Protein AF-A0A9W8WSF5-F1 (afdb_monomer_lite)

Sequence (319 aa):
MRVKQFNPLIYYPNPFEDWVMQTFDELADKGPFGEGRVKLGFAFDLFFLPPEMIKSLFAQVKNKGVKTITCHGSVSLGNIVKSLHDLGLLDESIIISHGGVIRSADAELIKTAGAHLSSTPSSELQMAMGRPYCFDASFIDGGATGDAIGLQDNASLGVDCHTITGGSILTEARIALQNARHIFNEYYMKQGRVPRTVPENLSVEAAFNLATIKGAEAANMSNEVGLASIILHSTPADIDTVIVDGIIRKEGGKLLPVSVDGAARQVTGETILDWTTVARKVVSSRANMQEEIDKIEFVEASNALHKLFYVDESRIVDV

Radius of gyration: 21.93 Å; chains: 1; bounding box: 52×47×63 Å

InterPro domains:
  IPR032466 Metal-dependent hydrolase [SSF51556] (17-226)
  IPR051607 Metallo-dependent Hydrolases [PTHR11271] (79-226)

Foldseek 3Di:
DAFPDVVVTDHDPDNDDPVPVVVVVVVLVPDDPPVNPDDDAAEDAVLVDDLVVVVVSLVSCVVSVHQAYEYEDALQSPQVLVSCVVSVNQALNYEYEAGQDDFPVSLVSNVVRNAAYAHALQCCVPVVSFQGLQFFLLCPCVGPVSGHGHNNLRYAYDNPDPVRGDPWLVVRLVSNLVNSVVSNQVVQVVVVDGDPDDDPCSDSVSSLQRSFLSVCSSSVRNVPGGDDDDDDPDDLQNPAWDADPNRTQHHRSAGDKDADDPVVCVVLVDRIDGPVSVVVVVVVVVVVVVVVVVVDPVVVVVVVVCVVSVGPCVPDDDD

Organism: NCBI:txid749621

Secondary structure (DSSP, 8-state):
--EEEETTEEE-SSSS-HHHHHHHHHHHHH--BGGGTB---EE---TTS-HHHHHHHHHHHHHTT---EEEEE-GGG--HHHHHHHHT--STTEEEEE-SS--HHHHHHHHHHT-EEEE-HHHHHHTT--S-TT-GGGGTT-GGGTS----GGGEEE----TTTS-S-HHHHHHHHHHHHHHHHHHHHHTTT---SS--GGGSHHHHHHHTTHHHHHHTT-TTTS-------S--GGG---EEETTEEEEETTEEPPEEPPHHHHHHH--SEE-HHHHHHHHHHHHHHHHHHHTT--HHHHHHHHHHHTT--GGG----

pLDDT: mean 90.17, std 8.47, range [53.84, 98.5]

Structure (mmCIF, N/CA/C/O backbone):
data_AF-A0A9W8WSF5-F1
#
_entry.id   AF-A0A9W8WSF5-F1
#
loop_
_atom_site.group_PDB
_atom_site.id
_atom_site.type_symbol
_atom_site.label_atom_id
_atom_site.label_alt_id
_atom_site.label_comp_id
_atom_site.label_asym_id
_atom_site.label_entity_id
_atom_site.label_seq_id
_atom_site.pdbx_PDB_ins_code
_atom_site.Cartn_x
_atom_site.Cartn_y
_atom_site.Cartn_z
_atom_site.occupancy
_atom_site.B_iso_or_equiv
_atom_site.auth_seq_id
_atom_site.auth_comp_id
_atom_site.auth_asym_id
_atom_site.auth_atom_id
_atom_site.pdbx_PDB_model_num
ATOM 1 N N . MET A 1 1 ? 8.346 -9.351 20.793 1.00 67.25 1 MET A N 1
ATOM 2 C CA . MET A 1 1 ? 7.793 -10.320 21.772 1.00 67.25 1 MET A CA 1
ATOM 3 C C . MET A 1 1 ? 7.631 -9.645 23.122 1.00 67.25 1 MET A C 1
ATOM 5 O O . MET A 1 1 ? 8.481 -8.837 23.480 1.00 67.25 1 MET A O 1
ATOM 9 N N . ARG A 1 2 ? 6.588 -9.985 23.887 1.00 79.88 2 ARG A N 1
ATOM 10 C CA . ARG A 1 2 ? 6.436 -9.485 25.259 1.00 79.88 2 ARG A CA 1
ATOM 11 C C . ARG A 1 2 ? 7.478 -10.135 26.167 1.00 79.88 2 ARG A C 1
ATOM 13 O O . ARG A 1 2 ? 7.488 -11.354 26.349 1.00 79.88 2 ARG A O 1
ATOM 20 N N . VAL A 1 3 ? 8.373 -9.317 26.710 1.00 71.81 3 VAL A N 1
ATOM 21 C CA . VAL A 1 3 ? 9.406 -9.762 27.649 1.00 71.81 3 VAL A CA 1
ATOM 22 C C . VAL A 1 3 ? 8.771 -9.912 29.028 1.00 71.81 3 VAL A C 1
ATOM 24 O O . VAL A 1 3 ? 8.193 -8.967 29.557 1.00 71.81 3 VAL A O 1
ATOM 27 N N . LYS A 1 4 ? 8.866 -11.110 29.607 1.00 78.94 4 LYS A N 1
ATOM 28 C CA . LYS A 1 4 ? 8.422 -11.398 30.977 1.00 78.94 4 LYS A CA 1
ATOM 29 C C . LYS A 1 4 ? 9.518 -11.089 31.991 1.00 78.94 4 LYS A C 1
ATOM 31 O O . LYS A 1 4 ? 9.237 -10.606 33.081 1.00 78.94 4 LYS A O 1
ATOM 36 N N . GLN A 1 5 ? 10.762 -11.389 31.634 1.00 72.50 5 GLN A N 1
ATOM 37 C CA . GLN A 1 5 ? 11.928 -11.210 32.491 1.00 72.50 5 GLN A CA 1
ATOM 38 C C . GLN A 1 5 ? 13.160 -10.996 31.613 1.00 72.50 5 GLN A C 1
ATOM 40 O O . GLN A 1 5 ? 13.278 -11.642 30.579 1.00 72.50 5 GLN A O 1
ATOM 45 N N . PHE A 1 6 ? 14.065 -10.097 32.006 1.00 62.50 6 PHE A N 1
ATOM 46 C CA . PHE A 1 6 ? 15.288 -9.807 31.242 1.00 62.50 6 PHE A CA 1
ATOM 47 C C . PHE A 1 6 ? 16.492 -10.666 31.657 1.00 62.50 6 PHE A C 1
ATOM 49 O O . PHE A 1 6 ? 17.395 -10.867 30.851 1.00 62.50 6 PHE A O 1
ATOM 56 N N . ASN A 1 7 ? 16.519 -11.190 32.890 1.00 63.53 7 ASN A N 1
ATOM 57 C CA . ASN A 1 7 ? 17.607 -12.044 33.373 1.00 63.53 7 ASN A CA 1
ATOM 58 C C . ASN A 1 7 ? 17.101 -13.180 34.299 1.00 63.53 7 ASN A C 1
ATOM 60 O O . ASN A 1 7 ? 16.728 -12.888 35.440 1.00 63.53 7 ASN A O 1
ATOM 64 N N . PRO A 1 8 ? 17.072 -14.450 33.840 1.00 78.44 8 PRO A N 1
ATOM 65 C CA . PRO A 1 8 ? 17.290 -14.851 32.448 1.00 78.44 8 PRO A CA 1
ATOM 66 C C . PRO A 1 8 ? 16.228 -14.233 31.526 1.00 78.44 8 PRO A C 1
ATOM 68 O O . PRO A 1 8 ? 15.141 -13.871 31.980 1.00 78.44 8 PRO A O 1
ATOM 71 N N . LEU A 1 9 ? 16.550 -14.083 30.240 1.00 64.94 9 LEU A N 1
ATOM 72 C CA . LEU A 1 9 ? 15.608 -13.556 29.255 1.00 64.94 9 LEU A CA 1
ATOM 73 C C . LEU A 1 9 ? 14.485 -14.578 29.023 1.00 64.94 9 LEU A C 1
ATOM 75 O O . LEU A 1 9 ? 14.717 -15.642 28.451 1.00 64.94 9 LEU A O 1
ATOM 79 N N . ILE A 1 10 ? 13.276 -14.265 29.489 1.00 80.00 10 ILE A N 1
ATOM 80 C CA . ILE A 1 10 ? 12.075 -15.099 29.366 1.00 80.00 10 ILE A CA 1
ATOM 81 C C . ILE A 1 10 ? 10.997 -14.282 28.658 1.00 80.00 10 ILE A C 1
ATOM 83 O O . ILE A 1 10 ? 10.715 -13.143 29.037 1.00 80.00 10 ILE A O 1
ATOM 87 N N . TYR A 1 11 ? 10.351 -14.887 27.667 1.00 78.19 11 TYR A N 1
ATOM 88 C CA . TYR A 1 11 ? 9.220 -14.302 26.953 1.00 78.19 11 TYR A CA 1
ATOM 89 C C . TYR A 1 11 ? 7.895 -14.865 27.464 1.00 78.19 11 TYR A C 1
ATOM 91 O O . TYR A 1 11 ? 7.830 -15.991 27.965 1.00 78.19 11 TYR A O 1
ATOM 99 N N . TYR A 1 12 ? 6.826 -14.085 27.331 1.00 81.56 12 TYR A N 1
ATOM 100 C CA . TYR A 1 12 ? 5.483 -14.640 27.455 1.00 81.56 12 TYR A CA 1
ATOM 101 C C . TYR A 1 12 ? 5.221 -15.635 26.309 1.00 81.56 12 TYR A C 1
ATOM 103 O O . TYR A 1 12 ? 5.665 -15.382 25.188 1.00 81.56 12 TYR A O 1
ATOM 111 N N . PRO A 1 13 ? 4.493 -16.746 26.555 1.00 80.81 13 PRO A N 1
ATOM 112 C CA . PRO A 1 13 ? 4.109 -17.679 25.494 1.00 80.81 13 PRO A CA 1
ATOM 113 C C . PRO A 1 13 ? 3.266 -17.020 24.395 1.00 80.81 13 PRO A C 1
ATOM 115 O O . PRO A 1 13 ? 3.453 -17.315 23.220 1.00 80.81 13 PRO A O 1
ATOM 118 N N . ASN A 1 14 ? 2.362 -16.112 24.782 1.00 82.94 14 ASN A N 1
ATOM 119 C CA . ASN A 1 14 ? 1.629 -15.259 23.854 1.00 82.94 14 ASN A CA 1
ATOM 120 C C . ASN A 1 14 ? 2.494 -14.024 23.529 1.00 82.94 14 ASN A C 1
ATOM 122 O O . ASN A 1 14 ? 2.808 -13.250 24.442 1.00 82.94 14 ASN A O 1
ATOM 126 N N . PRO A 1 15 ? 2.904 -13.812 22.263 1.00 82.38 15 PRO A N 1
ATOM 127 C CA . PRO A 1 15 ? 3.664 -12.625 21.886 1.00 82.38 15 PRO A CA 1
ATOM 128 C C . PRO A 1 15 ? 2.819 -11.347 21.953 1.00 82.38 15 PRO A C 1
ATOM 130 O O . PRO A 1 15 ? 3.399 -10.260 21.959 1.00 82.38 15 PRO A O 1
ATOM 133 N N . PHE A 1 16 ? 1.493 -11.481 22.035 1.00 85.25 16 PHE A N 1
ATOM 134 C CA . PHE A 1 16 ? 0.523 -10.408 22.203 1.00 85.25 16 PHE A CA 1
ATOM 135 C C . PHE A 1 16 ? -0.018 -10.364 23.635 1.00 85.25 16 PHE A C 1
ATOM 137 O O . PHE A 1 16 ? 0.179 -11.278 24.440 1.00 85.25 16 PHE A O 1
ATOM 144 N N . GLU A 1 17 ? -0.677 -9.264 23.984 1.00 86.75 17 GLU A N 1
ATOM 145 C CA . GLU A 1 17 ? -1.584 -9.269 25.130 1.00 86.75 17 GLU A CA 1
ATOM 146 C C . GLU A 1 17 ? -2.831 -10.092 24.783 1.00 86.75 17 GLU A C 1
ATOM 148 O O . GLU A 1 17 ? -3.275 -10.083 23.634 1.00 86.75 17 GLU A O 1
ATOM 153 N N . ASP A 1 18 ? -3.418 -10.783 25.763 1.00 82.56 18 ASP A N 1
ATOM 154 C CA . ASP A 1 18 ? -4.570 -11.670 25.522 1.00 82.56 18 ASP A CA 1
ATOM 155 C C . ASP A 1 18 ? -5.772 -10.908 24.941 1.00 82.56 18 ASP A C 1
ATOM 157 O O . ASP A 1 18 ? -6.504 -11.426 24.095 1.00 82.56 18 ASP A O 1
ATOM 161 N N . TRP A 1 19 ? -5.917 -9.632 25.313 1.00 90.31 19 TRP A N 1
ATOM 162 C CA . TRP A 1 19 ? -6.977 -8.772 24.802 1.00 90.31 19 TRP A CA 1
ATOM 163 C C . TRP A 1 19 ? -6.839 -8.456 23.309 1.00 90.31 19 TRP A C 1
ATOM 165 O O . TRP A 1 19 ? -7.831 -8.050 22.715 1.00 90.31 19 TRP A O 1
ATOM 175 N N . VAL A 1 20 ? -5.672 -8.632 22.673 1.00 91.38 20 VAL A N 1
ATOM 176 C CA . VAL A 1 20 ? -5.478 -8.268 21.255 1.00 91.38 20 VAL A CA 1
ATOM 177 C C . VAL A 1 20 ? -6.370 -9.120 20.360 1.00 91.38 20 VAL A C 1
ATOM 179 O O . VAL A 1 20 ? -7.192 -8.585 19.617 1.00 91.38 20 VAL A O 1
ATOM 182 N N . MET A 1 21 ? -6.259 -10.446 20.473 1.00 92.75 21 MET A N 1
ATOM 183 C CA . MET A 1 21 ? -7.069 -11.348 19.653 1.00 92.75 21 MET A CA 1
ATOM 184 C C . MET A 1 21 ? -8.506 -11.461 20.150 1.00 92.75 21 MET A C 1
ATOM 186 O O . MET A 1 21 ? -9.406 -11.606 19.329 1.00 92.75 21 MET A O 1
ATOM 190 N N . GLN A 1 22 ? -8.748 -11.280 21.452 1.00 93.81 22 GLN A N 1
ATOM 191 C CA . GLN A 1 22 ? -10.110 -11.129 21.964 1.00 93.81 22 GLN A CA 1
ATOM 192 C C . GLN A 1 22 ? -10.807 -9.911 21.336 1.00 93.81 22 GLN A C 1
ATOM 194 O O . GLN A 1 22 ? -11.938 -10.014 20.876 1.00 93.81 22 GLN A O 1
ATOM 199 N N . THR A 1 23 ? -10.126 -8.765 21.271 1.00 94.44 23 THR A N 1
ATOM 200 C CA . THR A 1 23 ? -10.674 -7.541 20.671 1.00 94.44 23 THR A CA 1
ATOM 201 C C . THR A 1 23 ? -10.919 -7.731 19.181 1.00 94.44 23 THR A C 1
ATOM 203 O O . THR A 1 23 ? -11.959 -7.308 18.682 1.00 94.44 23 THR A O 1
ATOM 206 N N . PHE A 1 24 ? -9.996 -8.389 18.472 1.00 95.06 24 PHE A N 1
ATOM 207 C CA . PHE A 1 24 ? -10.193 -8.736 17.066 1.00 95.06 24 PHE A CA 1
ATOM 208 C C . PHE A 1 24 ? -11.458 -9.583 16.868 1.00 95.06 24 PHE A C 1
ATOM 210 O O . PHE A 1 24 ? -12.300 -9.219 16.049 1.00 95.06 24 PHE A O 1
ATOM 217 N N . ASP A 1 25 ? -11.624 -10.660 17.642 1.00 95.12 25 ASP A N 1
ATOM 218 C CA . ASP A 1 25 ? -12.799 -11.531 17.545 1.00 95.12 25 ASP A CA 1
ATOM 219 C C . ASP A 1 25 ? -14.092 -10.774 17.866 1.00 95.12 25 ASP A C 1
ATOM 221 O O . ASP A 1 25 ? -15.066 -10.878 17.124 1.00 95.12 25 ASP A O 1
ATOM 225 N N . GLU A 1 26 ? -14.094 -9.961 18.925 1.00 94.94 26 GLU A N 1
ATOM 226 C CA . GLU A 1 26 ? -15.251 -9.147 19.295 1.00 94.94 26 GLU A CA 1
ATOM 227 C C . GLU A 1 26 ? -15.626 -8.129 18.212 1.00 94.94 26 GLU A C 1
ATOM 229 O O . GLU A 1 26 ? -16.812 -7.889 17.983 1.00 94.94 26 GLU A O 1
ATOM 234 N N . LEU A 1 27 ? -14.642 -7.501 17.562 1.00 94.00 27 LEU A N 1
ATOM 235 C CA . LEU A 1 27 ? -14.889 -6.579 16.453 1.00 94.00 27 LEU A CA 1
ATOM 236 C C . LEU A 1 27 ? -15.413 -7.325 15.227 1.00 94.00 27 LEU A C 1
ATOM 238 O O . LEU A 1 27 ? -16.366 -6.862 14.603 1.00 94.00 27 LEU A O 1
ATOM 242 N N . ALA A 1 28 ? -14.832 -8.479 14.903 1.00 94.38 28 ALA A N 1
ATOM 243 C CA . ALA A 1 28 ? -15.286 -9.304 13.794 1.00 94.38 28 ALA A CA 1
ATOM 244 C C . ALA A 1 28 ? -16.743 -9.756 13.983 1.00 94.38 28 ALA A C 1
ATOM 246 O O . ALA A 1 28 ? -17.539 -9.656 13.052 1.00 94.38 28 ALA A O 1
ATOM 247 N N . ASP A 1 29 ? -17.110 -10.169 15.200 1.00 94.06 29 ASP A N 1
ATOM 248 C CA . ASP A 1 29 ? -18.454 -10.662 15.526 1.00 94.06 29 ASP A CA 1
ATOM 249 C C . ASP A 1 29 ? -19.508 -9.547 15.619 1.00 94.06 29 ASP A C 1
ATOM 251 O O . ASP A 1 29 ? -20.698 -9.803 15.436 1.00 94.06 29 ASP A O 1
ATOM 255 N N . LYS A 1 30 ? -19.094 -8.305 15.902 1.00 91.31 30 LYS A N 1
ATOM 256 C CA . LYS A 1 30 ? -19.987 -7.131 15.955 1.00 91.31 30 LYS A CA 1
ATOM 257 C C . LYS A 1 30 ? -20.238 -6.494 14.585 1.00 91.31 30 LYS A C 1
ATOM 259 O O . LYS A 1 30 ? -21.150 -5.675 14.473 1.00 91.31 30 LYS A O 1
ATOM 264 N N . GLY A 1 31 ? -19.430 -6.818 13.576 1.00 86.31 31 GLY A N 1
ATOM 265 C CA . GLY A 1 31 ? -19.618 -6.325 12.214 1.00 86.31 31 GLY A CA 1
ATOM 266 C C . GLY A 1 31 ? -20.892 -6.876 11.544 1.00 86.31 31 GLY A C 1
ATOM 267 O O . GLY A 1 31 ? -21.512 -7.809 12.052 1.00 86.31 31 GLY A O 1
ATOM 268 N N . PRO A 1 32 ? -21.291 -6.339 10.375 1.00 87.00 32 PRO A N 1
ATOM 269 C CA . PRO A 1 32 ? -20.664 -5.234 9.648 1.00 87.00 32 PRO A CA 1
ATOM 270 C C . PRO A 1 32 ? -20.902 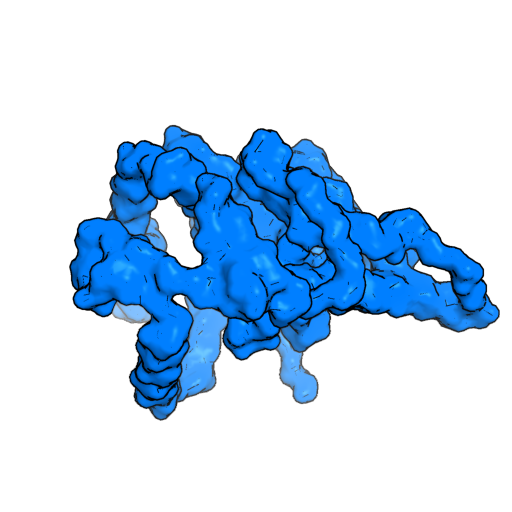-3.870 10.315 1.00 87.00 32 PRO A C 1
ATOM 272 O O . PRO A 1 32 ? -21.937 -3.634 10.935 1.00 87.00 32 PRO A O 1
ATOM 275 N N . PHE A 1 33 ? -19.960 -2.940 10.145 1.00 87.50 33 PHE A N 1
ATOM 276 C CA . PHE A 1 33 ? -20.049 -1.592 10.715 1.00 87.50 33 PHE A CA 1
ATOM 277 C C . PHE A 1 33 ? -20.419 -0.555 9.651 1.00 87.50 33 PHE A C 1
ATOM 279 O O . PHE A 1 33 ? -20.120 -0.714 8.466 1.00 87.50 33 PHE A O 1
ATOM 286 N N . GLY A 1 34 ? -21.074 0.529 10.081 1.00 83.25 34 GLY A N 1
ATOM 287 C CA . GLY A 1 34 ? -21.424 1.645 9.200 1.00 83.25 34 GLY A CA 1
ATOM 288 C C . GLY A 1 34 ? -22.270 1.222 7.998 1.00 83.25 34 GLY A C 1
ATOM 289 O O . GLY A 1 34 ? -21.968 1.644 6.891 1.00 83.25 34 GLY A O 1
ATOM 290 N N . GLU A 1 35 ? -23.272 0.359 8.208 1.00 83.94 35 GLU A N 1
ATOM 291 C CA . GLU A 1 35 ? -24.154 -0.170 7.148 1.00 83.94 35 GLU A CA 1
ATOM 292 C C . GLU A 1 35 ? -23.398 -0.924 6.036 1.00 83.94 35 GLU A C 1
ATOM 294 O O . GLU A 1 35 ? -23.828 -0.954 4.889 1.00 83.94 35 GLU A O 1
ATOM 299 N N . GLY A 1 36 ? -22.256 -1.535 6.371 1.00 84.62 36 GLY A N 1
ATOM 300 C CA . GLY A 1 36 ? -21.413 -2.264 5.419 1.00 84.62 36 GLY A CA 1
ATOM 301 C C . GLY A 1 36 ? -20.245 -1.452 4.856 1.00 84.62 36 GLY A C 1
ATOM 302 O O . GLY A 1 36 ? -19.367 -2.039 4.229 1.00 84.62 36 GLY A O 1
ATOM 303 N N . ARG A 1 37 ? -20.166 -0.139 5.132 1.00 83.44 37 ARG A N 1
ATOM 304 C CA . ARG A 1 37 ? -19.048 0.720 4.692 1.00 83.44 37 ARG A CA 1
ATOM 305 C C . ARG A 1 37 ? -17.713 0.381 5.347 1.00 83.44 37 ARG A C 1
ATOM 307 O O . ARG A 1 37 ? -16.663 0.669 4.782 1.00 83.44 37 ARG A O 1
ATOM 314 N N . VAL A 1 38 ? -17.740 -0.149 6.568 1.00 89.38 38 VAL A N 1
ATOM 315 C CA . VAL A 1 38 ? -16.531 -0.400 7.355 1.00 89.38 38 VAL A CA 1
ATOM 316 C C . VAL A 1 38 ? -16.300 -1.903 7.437 1.00 89.38 38 VAL A C 1
ATOM 318 O O . VAL A 1 38 ? -17.091 -2.641 8.031 1.00 89.38 38 VAL A O 1
ATOM 321 N N . LYS A 1 39 ? -15.188 -2.336 6.838 1.00 88.69 39 LYS A N 1
ATOM 322 C CA . LYS A 1 39 ? -14.719 -3.722 6.831 1.00 88.69 39 LYS A CA 1
ATOM 323 C C . LYS A 1 39 ? -13.529 -3.881 7.765 1.00 88.69 39 LYS A C 1
ATOM 325 O O . LYS A 1 39 ? -12.692 -2.987 7.875 1.00 88.69 39 LYS A O 1
ATOM 330 N N . LEU A 1 40 ? -13.461 -5.031 8.425 1.00 93.62 40 LEU A N 1
ATOM 331 C CA . LEU A 1 40 ? -12.322 -5.396 9.253 1.00 93.62 40 LEU A CA 1
ATOM 332 C C . LEU A 1 40 ? -11.240 -6.035 8.373 1.00 93.62 40 LEU A C 1
ATOM 334 O O . LEU A 1 40 ? -11.499 -7.026 7.691 1.00 93.62 40 LEU A O 1
ATOM 338 N N . GLY A 1 41 ? -10.043 -5.452 8.394 1.00 94.94 41 GLY A N 1
ATOM 339 C CA . GLY A 1 41 ? -8.821 -6.040 7.846 1.00 94.94 41 GLY A CA 1
ATOM 340 C C . GLY A 1 41 ? -7.895 -6.521 8.962 1.00 94.94 41 GLY A C 1
ATOM 341 O O . GLY A 1 41 ? -8.135 -6.244 10.140 1.00 94.94 41 GLY A O 1
ATOM 342 N N . PHE A 1 42 ? -6.823 -7.217 8.598 1.00 96.75 42 PHE A N 1
ATOM 343 C CA . PHE A 1 42 ? -5.795 -7.658 9.541 1.00 96.75 42 PHE A CA 1
ATOM 344 C C . PHE A 1 42 ? -4.408 -7.212 9.075 1.00 96.75 42 PHE A C 1
ATOM 346 O O . PHE A 1 42 ? -4.041 -7.445 7.933 1.00 96.75 42 PHE A O 1
ATOM 353 N N . ALA A 1 43 ? -3.628 -6.576 9.945 1.00 95.62 43 ALA A N 1
ATOM 354 C CA . ALA A 1 43 ? -2.268 -6.150 9.628 1.00 95.62 43 ALA A CA 1
ATOM 355 C C . ALA A 1 43 ? -1.265 -6.950 10.459 1.00 95.62 43 ALA A C 1
ATOM 357 O O . ALA A 1 43 ? -1.435 -7.077 11.675 1.00 95.62 43 ALA A O 1
ATOM 358 N N . PHE A 1 44 ? -0.234 -7.501 9.819 1.00 94.31 44 PHE A N 1
ATOM 359 C CA . PHE A 1 44 ? 0.719 -8.379 10.490 1.00 94.31 44 PHE A CA 1
ATOM 360 C C . PHE A 1 44 ? 2.107 -8.324 9.853 1.00 94.31 44 PHE A C 1
ATOM 362 O O . PHE A 1 44 ? 2.238 -8.568 8.662 1.00 94.31 44 PHE A O 1
ATOM 369 N N . ASP A 1 45 ? 3.140 -8.098 10.673 1.00 91.69 45 ASP A N 1
ATOM 370 C CA . ASP A 1 45 ? 4.550 -8.037 10.241 1.00 91.69 45 ASP A CA 1
ATOM 371 C C . ASP A 1 45 ? 5.475 -8.984 11.022 1.00 91.69 45 ASP A C 1
ATOM 373 O O . ASP A 1 45 ? 6.671 -9.078 10.750 1.00 91.69 45 ASP A O 1
ATOM 377 N N . LEU A 1 46 ? 4.950 -9.718 12.008 1.00 89.75 46 LEU A N 1
ATOM 378 C CA . LEU A 1 46 ? 5.763 -10.511 12.937 1.00 89.75 46 LEU A CA 1
ATOM 379 C C . LEU A 1 46 ? 6.092 -11.907 12.378 1.00 89.75 46 LEU A C 1
ATOM 381 O O . LEU A 1 46 ? 5.923 -12.921 13.055 1.00 89.75 46 LEU A O 1
ATOM 385 N N . PHE A 1 47 ? 6.577 -11.972 11.137 1.00 90.38 47 PHE A N 1
ATOM 386 C CA . PHE A 1 47 ? 6.896 -13.227 10.436 1.00 90.38 47 PHE A CA 1
ATOM 387 C C . PHE A 1 47 ? 8.132 -13.959 10.979 1.00 90.38 47 PHE A C 1
ATOM 389 O O . PHE A 1 47 ? 8.425 -15.074 10.561 1.00 90.38 47 PHE A O 1
ATOM 396 N N . PHE A 1 48 ? 8.828 -13.365 11.950 1.00 85.38 48 PHE A N 1
ATOM 397 C CA . PHE A 1 48 ? 9.881 -14.011 12.735 1.00 85.38 48 PHE A CA 1
ATOM 398 C C . PHE A 1 48 ? 9.339 -14.908 13.867 1.00 85.38 48 PHE A C 1
ATOM 400 O O . PHE A 1 48 ? 10.115 -15.587 14.542 1.00 85.38 48 PHE A O 1
ATOM 407 N N . LEU A 1 49 ? 8.026 -14.889 14.134 1.00 89.12 49 LEU A N 1
ATOM 408 C CA . LEU A 1 49 ? 7.396 -15.758 15.132 1.00 89.12 49 LEU A CA 1
ATOM 409 C C . LEU A 1 49 ? 7.370 -17.231 14.673 1.00 89.12 49 LEU A C 1
ATOM 411 O O . LEU A 1 49 ? 7.507 -17.516 13.483 1.00 89.12 49 LEU A O 1
ATOM 415 N N . PRO A 1 50 ? 7.173 -18.198 15.593 1.00 91.19 50 PRO A N 1
ATOM 416 C CA . PRO A 1 50 ? 7.093 -19.610 15.227 1.00 91.19 50 PRO A CA 1
ATOM 417 C C . PRO A 1 50 ? 6.021 -19.888 14.149 1.00 91.19 50 PRO A C 1
ATOM 419 O O . PRO A 1 50 ? 4.885 -19.432 14.309 1.00 91.19 50 PRO A O 1
ATOM 422 N N . PRO A 1 51 ? 6.320 -20.688 13.103 1.00 94.56 51 PRO A N 1
ATOM 423 C CA . PRO A 1 51 ? 5.410 -20.931 11.978 1.00 94.56 51 PRO A CA 1
ATOM 424 C C . PRO A 1 51 ? 3.990 -21.352 12.367 1.00 94.56 51 PRO A C 1
ATOM 426 O O . PRO A 1 51 ? 3.017 -20.816 11.846 1.00 94.56 51 PRO A O 1
ATOM 429 N N . GLU A 1 52 ? 3.856 -22.279 13.316 1.00 94.81 52 GLU A N 1
ATOM 430 C CA . GLU A 1 52 ? 2.548 -22.795 13.740 1.00 94.81 52 GLU A CA 1
ATOM 431 C C . GLU A 1 52 ? 1.702 -21.738 14.461 1.00 94.81 52 GLU A C 1
ATOM 433 O O . GLU A 1 52 ? 0.480 -21.718 14.328 1.00 94.81 52 GLU A O 1
ATOM 438 N N . MET A 1 53 ? 2.345 -20.799 15.160 1.00 93.00 53 MET A N 1
ATOM 439 C CA . MET A 1 53 ? 1.656 -19.668 15.778 1.00 93.00 53 MET A CA 1
ATOM 440 C C . MET A 1 53 ? 1.108 -18.712 14.714 1.00 93.00 53 MET A C 1
ATOM 442 O O . MET A 1 53 ? -0.051 -18.311 14.798 1.00 93.00 53 MET A O 1
ATOM 446 N N . ILE A 1 54 ? 1.911 -18.390 13.693 1.00 95.56 54 ILE A N 1
ATOM 447 C CA . ILE A 1 54 ? 1.490 -17.523 12.582 1.00 95.56 54 ILE A CA 1
ATOM 448 C C . ILE A 1 54 ? 0.331 -18.175 11.820 1.00 95.56 54 ILE A C 1
ATOM 450 O O . ILE A 1 54 ? -0.698 -17.539 11.600 1.00 95.56 54 ILE A O 1
ATOM 454 N N . LYS A 1 55 ? 0.451 -19.462 11.475 1.00 97.25 55 LYS A N 1
ATOM 455 C CA . LYS A 1 55 ? -0.613 -20.207 10.786 1.00 97.25 55 LYS A CA 1
ATOM 456 C C . LYS A 1 55 ? -1.905 -20.250 11.599 1.00 97.25 55 LYS A C 1
ATOM 458 O O . LYS A 1 55 ? -2.971 -20.015 11.039 1.00 97.25 55 LYS A O 1
ATOM 463 N N . SER A 1 56 ? -1.823 -20.504 12.908 1.00 95.19 56 SER A N 1
ATOM 464 C CA . SER A 1 56 ? -2.999 -20.509 13.789 1.00 95.19 56 SER A CA 1
ATOM 465 C C . SER A 1 56 ? -3.683 -19.142 13.835 1.00 95.19 56 SER A C 1
ATOM 467 O O . SER A 1 56 ? -4.910 -19.070 13.809 1.00 95.19 56 SER A O 1
ATOM 469 N N . LEU A 1 57 ? -2.901 -18.062 13.878 1.00 95.50 57 LEU A N 1
ATOM 470 C CA . LEU A 1 57 ? -3.408 -16.693 13.873 1.00 95.50 57 LEU A CA 1
ATOM 471 C C . LEU A 1 57 ? -4.117 -16.360 12.554 1.00 95.50 57 LEU A C 1
ATOM 473 O O . LEU A 1 57 ? -5.247 -15.879 12.562 1.00 95.50 57 LEU A O 1
ATOM 477 N N . PHE A 1 58 ? -3.491 -16.678 11.419 1.00 97.62 58 PHE A N 1
ATOM 478 C CA . PHE A 1 58 ? -4.090 -16.469 10.100 1.00 97.62 58 PHE A CA 1
ATOM 479 C C . PHE A 1 58 ? -5.353 -17.313 9.914 1.00 97.62 58 PHE A C 1
ATOM 481 O O . PHE A 1 58 ? -6.336 -16.820 9.366 1.00 97.62 58 PHE A O 1
ATOM 488 N N . ALA A 1 59 ? -5.370 -18.552 10.413 1.00 97.56 59 ALA A N 1
ATOM 489 C CA . ALA A 1 59 ? -6.564 -19.390 10.399 1.00 97.56 59 ALA A CA 1
ATOM 490 C C . ALA A 1 59 ? -7.705 -18.764 11.217 1.00 97.56 59 ALA A C 1
ATOM 492 O O . ALA A 1 59 ? -8.831 -18.700 10.731 1.00 97.56 59 ALA A O 1
ATOM 493 N N . GLN A 1 60 ? -7.428 -18.246 12.420 1.00 96.25 60 GLN A N 1
ATOM 494 C CA . GLN A 1 60 ? -8.424 -17.535 13.231 1.00 96.25 60 GLN A CA 1
ATOM 495 C C . GLN A 1 60 ? -8.988 -16.313 12.490 1.00 96.25 60 GLN A C 1
ATOM 497 O O . GLN A 1 60 ? -10.206 -16.169 12.381 1.00 96.25 60 GLN A O 1
ATOM 502 N N . VAL A 1 61 ? -8.114 -15.479 11.922 1.00 96.81 61 VAL A N 1
ATOM 503 C CA . VAL A 1 61 ? -8.484 -14.279 11.153 1.00 96.81 61 VAL A CA 1
ATOM 504 C C . VAL A 1 61 ? -9.343 -14.632 9.935 1.00 96.81 61 VAL A C 1
ATOM 506 O O . VAL A 1 61 ? -10.400 -14.034 9.724 1.00 96.81 61 VAL A O 1
ATOM 509 N N . LYS A 1 62 ? -8.942 -15.642 9.156 1.00 96.81 62 LYS A N 1
ATOM 510 C CA . LYS A 1 62 ? -9.686 -16.089 7.968 1.00 96.81 62 LYS A CA 1
ATOM 511 C C . LYS A 1 62 ? -11.013 -16.758 8.322 1.00 96.81 62 LYS A C 1
ATOM 513 O O . LYS A 1 62 ? -11.998 -16.540 7.622 1.00 96.81 62 LYS A O 1
ATOM 518 N N . ASN A 1 63 ? -11.095 -17.480 9.442 1.00 97.00 63 ASN A N 1
ATOM 519 C CA . ASN A 1 63 ? -12.353 -18.055 9.938 1.00 97.00 63 ASN A CA 1
ATOM 520 C C . ASN A 1 63 ? -13.397 -16.984 10.294 1.00 97.00 63 ASN A C 1
ATOM 522 O O . ASN A 1 63 ? -14.594 -17.253 10.219 1.00 97.00 63 ASN A O 1
ATOM 526 N N . LYS A 1 64 ? -12.960 -15.766 10.639 1.00 96.38 64 LYS A N 1
ATOM 527 C CA . LYS A 1 64 ? -13.831 -14.595 10.829 1.00 96.38 64 LYS A CA 1
ATOM 528 C C . LYS A 1 64 ? -14.232 -13.903 9.516 1.00 96.38 64 LYS A C 1
ATOM 530 O O . LYS A 1 64 ? -14.920 -12.888 9.542 1.00 96.38 64 LYS A O 1
ATOM 535 N N . GLY A 1 65 ? -13.823 -14.439 8.365 1.00 94.19 65 GLY A N 1
ATOM 536 C CA . GLY A 1 65 ? -14.192 -13.927 7.045 1.00 94.19 65 GLY A CA 1
ATOM 537 C C . GLY A 1 65 ? -13.412 -12.689 6.599 1.00 94.19 65 GLY A C 1
ATOM 538 O O . GLY A 1 65 ? -13.856 -12.006 5.674 1.00 94.19 65 GLY A O 1
ATOM 539 N N . VAL A 1 66 ? -12.271 -12.382 7.228 1.00 95.44 66 VAL A N 1
ATOM 540 C CA . VAL A 1 66 ? -11.391 -11.291 6.784 1.00 95.44 66 VAL A CA 1
ATOM 541 C C . VAL A 1 66 ? -10.813 -11.615 5.407 1.00 95.44 66 VAL A C 1
ATOM 543 O O . VAL A 1 66 ? -10.237 -12.680 5.201 1.00 95.44 66 VAL A O 1
ATOM 546 N N . LYS A 1 67 ? -10.959 -10.667 4.475 1.00 93.75 67 LYS A N 1
ATOM 547 C CA . LYS A 1 67 ? -10.512 -10.786 3.074 1.00 93.75 67 LYS A CA 1
ATOM 548 C C . LYS A 1 67 ? -9.336 -9.881 2.717 1.00 93.75 67 LYS A C 1
ATOM 550 O O . LYS A 1 67 ? -8.882 -9.899 1.581 1.00 93.75 67 LYS A O 1
ATOM 555 N N . THR A 1 68 ? -8.884 -9.061 3.659 1.00 96.25 68 THR A N 1
ATOM 556 C CA . THR A 1 68 ? -7.806 -8.099 3.439 1.00 96.25 68 THR A CA 1
ATOM 557 C C . THR A 1 68 ? -6.821 -8.219 4.583 1.00 96.25 68 THR A C 1
ATOM 559 O O . THR A 1 68 ? -7.128 -7.866 5.725 1.00 96.25 68 THR A O 1
ATOM 562 N N . ILE A 1 69 ? -5.647 -8.745 4.265 1.00 98.12 69 ILE A N 1
ATOM 563 C CA . ILE A 1 69 ? -4.534 -8.930 5.176 1.00 98.12 69 ILE A CA 1
ATOM 564 C C . ILE A 1 69 ? -3.339 -8.165 4.612 1.00 98.12 69 ILE A C 1
ATOM 566 O O . ILE A 1 69 ? -2.914 -8.413 3.488 1.00 98.12 69 ILE A O 1
ATOM 570 N N . THR A 1 70 ? -2.798 -7.226 5.379 1.00 97.75 70 THR A N 1
ATOM 571 C CA . THR A 1 70 ? -1.683 -6.376 4.946 1.00 97.75 70 THR A CA 1
ATOM 572 C C . THR A 1 70 ? -0.405 -6.713 5.700 1.00 97.75 70 THR A C 1
ATOM 574 O O . THR A 1 70 ? -0.434 -6.908 6.918 1.00 97.75 70 THR A O 1
ATOM 577 N N . CYS A 1 71 ? 0.724 -6.691 5.002 1.00 96.25 71 CYS A N 1
ATOM 578 C CA . CYS A 1 71 ? 2.060 -6.782 5.592 1.00 96.25 71 CYS A CA 1
ATOM 579 C C . CYS A 1 71 ? 3.044 -5.882 4.843 1.00 96.25 71 CYS A C 1
ATOM 581 O O . CYS A 1 71 ? 2.822 -5.550 3.679 1.00 96.25 71 CYS A O 1
ATOM 583 N N . HIS A 1 72 ? 4.154 -5.524 5.472 1.00 94.50 72 HIS A N 1
ATOM 584 C CA . HIS A 1 72 ? 5.190 -4.684 4.886 1.00 94.50 72 HIS A CA 1
ATOM 585 C C . HIS A 1 72 ? 6.283 -5.524 4.218 1.00 94.50 72 HIS A C 1
ATOM 587 O O . HIS A 1 72 ? 6.839 -6.455 4.801 1.00 94.50 72 HIS A O 1
ATOM 593 N N . GLY A 1 73 ? 6.638 -5.154 2.988 1.00 91.25 73 GLY A N 1
ATOM 594 C CA . GLY A 1 73 ? 7.858 -5.599 2.324 1.00 91.25 73 GLY A CA 1
ATOM 595 C C . GLY A 1 73 ? 8.957 -4.548 2.461 1.00 91.25 73 GLY A C 1
ATOM 596 O O . GLY A 1 73 ? 8.775 -3.407 2.054 1.00 91.25 73 GLY A O 1
ATOM 597 N N . SER A 1 74 ? 10.119 -4.925 2.989 1.00 84.00 74 SER A N 1
ATOM 598 C CA . SER A 1 74 ? 11.301 -4.057 3.069 1.00 84.00 74 SER A CA 1
ATOM 599 C C . SER A 1 74 ? 12.574 -4.886 2.940 1.00 84.00 74 SER A C 1
ATOM 601 O O . SER A 1 74 ? 12.628 -6.022 3.409 1.00 84.00 74 SER A O 1
ATOM 603 N N . VAL A 1 75 ? 13.633 -4.303 2.370 1.00 79.50 75 VAL A N 1
ATOM 604 C CA . VAL A 1 75 ? 14.969 -4.924 2.308 1.00 79.50 75 VAL A CA 1
ATOM 605 C C . VAL A 1 75 ? 15.452 -5.337 3.708 1.00 79.50 75 VAL A C 1
ATOM 607 O O . VAL A 1 75 ? 16.085 -6.387 3.848 1.00 79.50 75 VAL A O 1
ATOM 610 N N . SER A 1 76 ? 15.129 -4.546 4.739 1.00 79.81 76 SER A N 1
ATOM 611 C CA . SER A 1 76 ? 15.531 -4.776 6.134 1.00 79.81 76 SER A CA 1
ATOM 612 C C . SER A 1 76 ? 14.716 -5.853 6.862 1.00 79.81 76 SER A C 1
ATOM 614 O O . SER A 1 76 ? 15.185 -6.382 7.867 1.00 79.81 76 SER A O 1
ATOM 616 N N . LEU A 1 77 ? 13.532 -6.204 6.344 1.00 78.38 77 LEU A N 1
ATOM 617 C CA . LEU A 1 77 ? 12.641 -7.242 6.890 1.00 78.38 77 LEU A CA 1
ATOM 618 C C . LEU A 1 77 ? 12.795 -8.597 6.174 1.00 78.38 77 LEU A C 1
ATOM 620 O O . LEU A 1 77 ? 12.119 -9.569 6.508 1.00 78.38 77 LEU A O 1
ATOM 624 N N . GLY A 1 78 ? 13.693 -8.681 5.188 1.00 83.69 78 GLY A N 1
ATOM 625 C CA . GLY A 1 78 ? 13.895 -9.880 4.378 1.00 83.69 78 GLY A CA 1
ATOM 626 C C . GLY A 1 78 ? 12.873 -10.032 3.246 1.00 83.69 78 GLY A C 1
ATOM 627 O O . GLY A 1 78 ? 12.187 -9.090 2.859 1.00 83.69 78 GLY A O 1
ATOM 628 N N . ASN A 1 79 ? 12.809 -11.229 2.655 1.00 90.19 79 ASN A N 1
ATOM 629 C CA . ASN A 1 79 ? 11.888 -11.514 1.552 1.00 90.19 79 ASN A CA 1
ATOM 630 C C . ASN A 1 79 ? 10.535 -11.991 2.103 1.00 90.19 79 ASN A C 1
ATOM 632 O O . ASN A 1 79 ? 10.351 -13.173 2.404 1.00 90.19 79 ASN A O 1
ATOM 636 N N . ILE A 1 80 ? 9.593 -11.056 2.215 1.00 93.31 80 ILE A N 1
ATOM 637 C CA . ILE A 1 80 ? 8.252 -11.310 2.748 1.00 93.31 80 ILE A CA 1
ATOM 638 C C . ILE A 1 80 ? 7.427 -12.269 1.879 1.00 93.31 80 ILE A C 1
ATOM 640 O O . ILE A 1 80 ? 6.693 -13.097 2.417 1.00 93.31 80 ILE A O 1
ATOM 644 N N . VAL A 1 81 ? 7.594 -12.221 0.552 1.00 95.56 81 VAL A N 1
ATOM 645 C CA . VAL A 1 81 ? 6.893 -13.107 -0.394 1.00 95.56 81 VAL A CA 1
ATOM 646 C C . VAL A 1 81 ? 7.266 -14.554 -0.116 1.00 95.56 81 VAL A C 1
ATOM 648 O O . VAL A 1 81 ? 6.394 -15.412 0.018 1.00 95.56 81 VAL A O 1
ATOM 651 N N . LYS A 1 82 ? 8.566 -14.815 0.051 1.00 94.25 82 LYS A N 1
ATOM 652 C CA . LYS A 1 82 ? 9.065 -16.139 0.409 1.00 94.25 82 LYS A CA 1
ATOM 653 C C . LYS A 1 82 ? 8.536 -16.598 1.768 1.00 94.25 82 LYS A C 1
ATOM 655 O O . LYS A 1 82 ? 8.100 -17.740 1.873 1.00 94.25 82 LYS A O 1
ATOM 660 N N . SER A 1 83 ? 8.538 -15.730 2.780 1.00 94.38 83 SER A N 1
ATOM 661 C CA . SER A 1 83 ? 8.001 -16.064 4.107 1.00 94.38 83 SER A CA 1
ATOM 662 C C . SER A 1 83 ? 6.528 -16.476 4.040 1.00 94.38 83 SER A C 1
ATOM 664 O O . SER A 1 83 ? 6.150 -17.507 4.592 1.00 94.38 83 SER A O 1
ATOM 666 N N . LEU A 1 84 ? 5.699 -15.713 3.323 1.00 97.06 84 LEU A N 1
ATOM 667 C CA . LEU A 1 84 ? 4.284 -16.031 3.120 1.00 97.06 84 LEU A CA 1
ATOM 668 C C . LEU A 1 84 ? 4.094 -17.342 2.349 1.00 97.06 84 LEU A C 1
ATOM 670 O O . LEU A 1 84 ? 3.280 -18.176 2.748 1.00 97.06 84 LEU A O 1
ATOM 674 N N . HIS A 1 85 ? 4.857 -17.546 1.274 1.00 97.38 85 HIS A N 1
ATOM 675 C CA . HIS A 1 85 ? 4.803 -18.763 0.468 1.00 97.38 85 HIS A CA 1
ATOM 676 C C . HIS A 1 85 ? 5.201 -20.008 1.275 1.00 97.38 85 HIS A C 1
ATOM 678 O O . HIS A 1 85 ? 4.462 -20.989 1.295 1.00 97.38 85 HIS A O 1
ATOM 684 N N . ASP A 1 86 ? 6.330 -19.966 1.986 1.00 97.00 86 ASP A N 1
ATOM 685 C CA . ASP A 1 86 ? 6.840 -21.100 2.770 1.00 97.00 86 ASP A CA 1
ATOM 686 C C . ASP A 1 86 ? 5.899 -21.469 3.934 1.00 97.00 86 ASP A C 1
ATOM 688 O O . ASP A 1 86 ? 5.836 -22.628 4.351 1.00 97.00 86 ASP A O 1
ATOM 692 N N . LEU A 1 87 ? 5.135 -20.498 4.448 1.00 97.94 87 LEU A N 1
ATOM 693 C CA . LEU A 1 87 ? 4.095 -20.723 5.454 1.00 97.94 87 LEU A CA 1
ATOM 694 C C . LEU A 1 87 ? 2.768 -21.229 4.862 1.00 97.94 87 LEU A C 1
ATOM 696 O O . LEU A 1 87 ? 1.907 -21.659 5.633 1.00 97.94 87 LEU A O 1
ATOM 700 N N . GLY A 1 88 ? 2.598 -21.199 3.537 1.00 98.00 88 GLY A N 1
ATOM 701 C CA . GLY A 1 88 ? 1.335 -21.512 2.863 1.00 98.00 88 GLY A CA 1
ATOM 702 C C . GLY A 1 88 ? 0.254 -20.449 3.088 1.00 98.00 88 GLY A C 1
ATOM 703 O O . GLY A 1 88 ? -0.923 -20.784 3.177 1.00 98.00 88 GLY A O 1
ATOM 704 N N . LEU A 1 89 ? 0.658 -19.186 3.252 1.00 98.38 89 LEU A N 1
ATOM 705 C CA . LEU A 1 89 ? -0.218 -18.055 3.582 1.00 98.38 89 LEU A CA 1
ATOM 706 C C . LEU A 1 89 ? -0.332 -17.012 2.461 1.00 98.38 89 LEU A C 1
ATOM 708 O O . LEU A 1 89 ? -1.109 -16.073 2.608 1.00 98.38 89 LEU A O 1
ATOM 712 N N . LEU A 1 90 ? 0.436 -17.157 1.376 1.00 98.31 90 LEU A N 1
ATOM 713 C CA . LEU A 1 90 ? 0.353 -16.284 0.206 1.00 98.31 90 LEU A CA 1
ATOM 714 C C . LEU A 1 90 ? -0.885 -16.644 -0.628 1.00 98.31 90 LEU A C 1
ATOM 716 O O . LEU A 1 90 ? -0.903 -17.699 -1.259 1.00 98.31 90 LEU A O 1
ATOM 720 N N . ASP A 1 91 ? -1.893 -15.774 -0.621 1.00 98.06 91 ASP A N 1
ATOM 721 C CA . ASP A 1 91 ? -3.125 -15.907 -1.407 1.00 98.06 91 ASP A CA 1
ATOM 722 C C . ASP A 1 91 ? -3.771 -14.538 -1.695 1.00 98.06 91 ASP A C 1
ATOM 724 O O . ASP A 1 91 ? -3.203 -13.492 -1.363 1.00 98.06 91 ASP A O 1
ATOM 728 N N . GLU A 1 92 ? -4.960 -14.532 -2.297 1.00 97.81 92 GLU A N 1
ATOM 729 C CA . GLU A 1 92 ? -5.675 -13.333 -2.749 1.00 97.81 92 GLU A CA 1
ATOM 730 C C . GLU A 1 92 ? -6.117 -12.387 -1.627 1.00 97.81 92 GLU A C 1
ATOM 732 O O . GLU A 1 92 ? -6.557 -11.265 -1.883 1.00 97.81 92 GLU A O 1
ATOM 737 N N . SER A 1 93 ? -6.014 -12.819 -0.368 1.00 98.00 93 SER A N 1
ATOM 738 C CA . SER A 1 93 ? -6.285 -11.949 0.775 1.00 98.00 93 SER A CA 1
ATOM 739 C C . SER A 1 93 ? -5.119 -11.015 1.100 1.00 98.00 93 SER A C 1
ATOM 741 O O . SER A 1 93 ? -5.300 -10.081 1.881 1.00 98.00 93 SER A O 1
ATOM 743 N N . ILE A 1 94 ? -3.931 -11.257 0.537 1.00 98.50 94 ILE A N 1
ATOM 744 C CA . ILE A 1 94 ? -2.692 -10.585 0.925 1.00 98.50 94 ILE A CA 1
ATOM 745 C C . ILE A 1 94 ? -2.420 -9.350 0.066 1.00 98.50 94 ILE A C 1
ATOM 747 O O . ILE A 1 94 ? -2.339 -9.429 -1.160 1.00 98.50 94 ILE A O 1
ATOM 751 N N . ILE A 1 95 ? -2.157 -8.229 0.739 1.00 98.31 95 ILE A N 1
ATOM 752 C CA . ILE A 1 95 ? -1.586 -7.016 0.153 1.00 98.31 95 ILE A CA 1
ATOM 753 C C . ILE A 1 95 ? -0.231 -6.741 0.808 1.00 98.31 95 ILE A C 1
ATOM 755 O O . ILE A 1 95 ? -0.138 -6.495 2.013 1.00 98.31 95 ILE A O 1
ATOM 759 N N . ILE A 1 96 ? 0.828 -6.747 0.007 1.00 97.75 96 ILE A N 1
ATOM 760 C CA . ILE A 1 96 ? 2.183 -6.424 0.450 1.00 97.75 96 ILE A CA 1
ATOM 761 C C . ILE A 1 96 ? 2.429 -4.936 0.209 1.00 97.75 96 ILE A C 1
ATOM 763 O O . ILE A 1 96 ? 2.533 -4.498 -0.935 1.00 97.75 96 ILE A O 1
ATOM 767 N N . SER A 1 97 ? 2.542 -4.145 1.270 1.00 95.88 97 SER A N 1
ATOM 768 C CA . SER A 1 97 ? 2.966 -2.749 1.167 1.00 95.88 97 SER A CA 1
ATOM 769 C C . SER A 1 97 ? 4.422 -2.674 0.703 1.00 95.88 97 SER A C 1
ATOM 771 O O . SER A 1 97 ? 5.288 -3.394 1.209 1.00 95.88 97 SER A O 1
ATOM 773 N N . HIS A 1 98 ? 4.687 -1.774 -0.239 1.00 93.88 98 HIS A N 1
ATOM 774 C CA . HIS A 1 98 ? 5.981 -1.528 -0.875 1.00 93.88 98 HIS A CA 1
ATOM 775 C C . HIS A 1 98 ? 6.456 -2.675 -1.778 1.00 93.88 98 HIS A C 1
ATOM 777 O O . HIS A 1 98 ? 6.214 -2.671 -2.980 1.00 93.88 98 HIS A O 1
ATOM 783 N N . GLY A 1 99 ? 7.120 -3.681 -1.210 1.00 79.75 99 GLY A N 1
ATOM 784 C CA . GLY A 1 99 ? 7.680 -4.808 -1.959 1.00 79.75 99 GLY A CA 1
ATOM 785 C C . GLY A 1 99 ? 9.158 -5.070 -1.706 1.00 79.75 99 GLY A C 1
ATOM 786 O O . GLY A 1 99 ? 9.637 -6.135 -2.072 1.00 79.75 99 GLY A O 1
ATOM 787 N N . GLY A 1 100 ? 9.891 -4.167 -1.046 1.00 82.69 100 GLY A N 1
ATOM 788 C CA . GLY A 1 100 ? 11.321 -4.350 -0.780 1.00 82.69 100 GLY A CA 1
ATOM 789 C C . GLY A 1 100 ? 12.087 -4.834 -2.023 1.00 82.69 100 GLY A C 1
ATOM 790 O O . GLY A 1 100 ? 12.181 -4.137 -3.034 1.00 82.69 100 GLY A O 1
ATOM 791 N N . VAL A 1 101 ? 12.614 -6.061 -1.970 1.00 84.94 101 VAL A N 1
ATOM 792 C CA . VAL A 1 101 ? 13.292 -6.700 -3.108 1.00 84.94 101 VAL A CA 1
ATOM 793 C C . VAL A 1 101 ? 12.422 -7.813 -3.695 1.00 84.94 101 VAL A C 1
ATOM 795 O O . VAL A 1 101 ? 12.361 -8.896 -3.118 1.00 84.94 101 VAL A O 1
ATOM 798 N N . ILE A 1 102 ? 11.812 -7.564 -4.858 1.00 91.69 102 ILE A N 1
ATOM 799 C CA . ILE A 1 102 ? 11.042 -8.550 -5.630 1.00 91.69 102 ILE A CA 1
ATOM 800 C C . ILE A 1 102 ? 11.848 -8.959 -6.863 1.00 91.69 102 ILE A C 1
ATOM 802 O O . ILE A 1 102 ? 12.143 -8.133 -7.730 1.00 91.69 102 ILE A O 1
ATOM 806 N N . ARG A 1 103 ? 12.185 -10.246 -6.966 1.00 93.56 103 ARG A N 1
ATOM 807 C CA . ARG A 1 103 ? 12.745 -10.844 -8.187 1.00 93.56 103 ARG A CA 1
ATOM 808 C C . ARG A 1 103 ? 11.636 -11.426 -9.056 1.00 93.56 103 ARG A C 1
ATOM 810 O O . ARG A 1 103 ? 10.513 -11.623 -8.598 1.00 93.56 103 ARG A O 1
ATOM 817 N N . SER A 1 104 ? 11.971 -11.803 -10.289 1.00 95.75 104 SER A N 1
ATOM 818 C CA . SER A 1 104 ? 11.044 -12.498 -11.197 1.00 95.75 104 SER A CA 1
ATOM 819 C C . SER A 1 104 ? 10.341 -13.696 -10.542 1.00 95.75 104 SER A C 1
ATOM 821 O O . SER A 1 104 ? 9.135 -13.847 -10.686 1.00 95.75 104 SER A O 1
ATOM 823 N N . ALA A 1 105 ? 11.061 -14.520 -9.771 1.00 96.00 105 ALA A N 1
ATOM 824 C CA . ALA A 1 105 ? 10.459 -15.666 -9.085 1.00 96.00 105 ALA A CA 1
ATOM 825 C C . ALA A 1 105 ? 9.428 -15.251 -8.019 1.00 96.00 105 ALA A C 1
ATOM 827 O O . ALA A 1 105 ? 8.375 -15.872 -7.919 1.00 96.00 105 ALA A O 1
ATOM 828 N N . ASP A 1 106 ? 9.705 -14.188 -7.258 1.00 96.06 106 ASP A N 1
ATOM 829 C CA . ASP A 1 106 ? 8.778 -13.657 -6.253 1.00 96.06 106 ASP A CA 1
ATOM 830 C C . ASP A 1 106 ? 7.524 -13.076 -6.923 1.00 96.06 106 ASP A C 1
ATOM 832 O O . ASP A 1 106 ? 6.402 -13.315 -6.480 1.00 96.06 106 ASP A O 1
ATOM 836 N N . ALA A 1 107 ? 7.703 -12.360 -8.036 1.00 96.38 107 ALA A N 1
ATOM 837 C CA . ALA A 1 107 ? 6.604 -11.800 -8.811 1.00 96.38 107 ALA A CA 1
ATOM 838 C C . ALA A 1 107 ? 5.665 -12.887 -9.364 1.00 96.38 107 ALA A C 1
ATOM 840 O O . ALA A 1 107 ? 4.446 -12.731 -9.309 1.00 96.38 107 ALA A O 1
ATOM 841 N N . GLU A 1 108 ? 6.203 -14.011 -9.841 1.00 97.19 108 GLU A N 1
ATOM 842 C CA . GLU A 1 108 ? 5.382 -15.140 -10.300 1.00 97.19 108 GLU A CA 1
ATOM 843 C C . GLU A 1 108 ? 4.619 -15.820 -9.155 1.00 97.19 108 GLU A C 1
ATOM 845 O O . GLU A 1 108 ? 3.472 -16.232 -9.349 1.00 97.19 108 GLU A O 1
ATOM 850 N N . LEU A 1 109 ? 5.196 -15.884 -7.949 1.00 98.00 109 LEU A N 1
ATOM 851 C CA . LEU A 1 109 ? 4.478 -16.360 -6.762 1.00 98.00 109 LEU A CA 1
ATOM 852 C C . LEU A 1 109 ? 3.296 -15.448 -6.421 1.00 98.00 109 LEU A C 1
ATOM 854 O O . LEU A 1 109 ? 2.195 -15.951 -6.203 1.00 98.00 109 LEU A O 1
ATOM 858 N N . ILE A 1 110 ? 3.502 -14.126 -6.425 1.00 98.19 110 ILE A N 1
ATOM 859 C CA . ILE A 1 110 ? 2.439 -13.137 -6.177 1.00 98.19 110 ILE A CA 1
ATOM 860 C C . ILE A 1 110 ? 1.298 -13.319 -7.184 1.00 98.19 110 ILE A C 1
ATOM 862 O O . ILE A 1 110 ? 0.148 -13.491 -6.780 1.00 98.19 110 ILE A O 1
ATOM 866 N N . LYS A 1 111 ? 1.616 -13.348 -8.486 1.00 97.56 111 LYS A N 1
ATOM 867 C CA . LYS A 1 111 ? 0.623 -13.519 -9.559 1.00 97.56 111 LYS A CA 1
ATOM 868 C C . LYS A 1 111 ? -0.152 -14.826 -9.422 1.00 97.56 111 LYS A C 1
ATOM 870 O O . LYS A 1 111 ? -1.376 -14.820 -9.499 1.00 97.56 111 LYS A O 1
ATOM 875 N N . THR A 1 112 ? 0.554 -15.937 -9.203 1.00 97.88 112 THR A N 1
ATOM 876 C CA . THR A 1 112 ? -0.055 -17.275 -9.099 1.00 97.88 112 THR A CA 1
ATOM 877 C C . THR A 1 112 ? -0.994 -17.374 -7.903 1.00 97.88 112 THR A C 1
ATOM 879 O O . THR A 1 112 ? -2.049 -17.996 -7.998 1.00 97.88 112 THR A O 1
ATOM 882 N N . ALA A 1 113 ? -0.619 -16.756 -6.786 1.00 98.19 113 ALA A N 1
ATOM 883 C CA . ALA A 1 113 ? -1.421 -16.732 -5.573 1.00 98.19 113 ALA A CA 1
ATOM 884 C C . ALA A 1 113 ? -2.611 -15.761 -5.643 1.00 98.19 113 ALA A C 1
ATOM 886 O O . ALA A 1 113 ? -3.477 -15.810 -4.779 1.00 98.19 113 ALA A O 1
ATOM 887 N N . GLY A 1 114 ? -2.644 -14.857 -6.629 1.00 97.81 114 GLY A N 1
ATOM 888 C CA . GLY A 1 114 ? -3.613 -13.760 -6.669 1.00 97.81 114 GLY A CA 1
ATOM 889 C C . GLY A 1 114 ? -3.358 -12.680 -5.613 1.00 97.81 114 GLY A C 1
ATOM 890 O O . GLY A 1 114 ? -4.219 -11.837 -5.393 1.00 97.81 114 GLY A O 1
ATOM 891 N N . ALA A 1 115 ? -2.192 -12.692 -4.962 1.00 98.38 115 ALA A N 1
ATOM 892 C CA . ALA A 1 115 ? -1.812 -11.665 -4.002 1.00 98.38 115 ALA A CA 1
ATOM 893 C C . ALA A 1 115 ? -1.540 -10.332 -4.714 1.00 98.38 115 ALA A C 1
ATOM 895 O O . ALA A 1 115 ? -1.284 -10.281 -5.924 1.00 98.38 115 ALA A O 1
ATOM 896 N N . HIS A 1 116 ? -1.554 -9.249 -3.943 1.00 98.25 116 HIS A N 1
ATOM 897 C CA . HIS A 1 116 ? -1.343 -7.902 -4.451 1.00 98.25 116 HIS A CA 1
ATOM 898 C C . HIS A 1 116 ? -0.177 -7.191 -3.768 1.00 98.25 116 HIS A C 1
ATOM 900 O O . HIS A 1 116 ? 0.223 -7.515 -2.650 1.00 98.25 116 HIS A O 1
ATOM 906 N N . LEU A 1 117 ? 0.354 -6.180 -4.448 1.00 97.19 117 LEU A N 1
ATOM 907 C CA . LEU A 1 117 ? 1.377 -5.281 -3.928 1.00 97.19 117 LEU A CA 1
ATOM 908 C C . LEU A 1 117 ? 0.856 -3.842 -3.953 1.00 97.19 117 LEU A C 1
ATOM 910 O O . LEU A 1 117 ? 0.348 -3.377 -4.965 1.00 97.19 117 LEU A O 1
ATOM 914 N N . SER A 1 118 ? 0.996 -3.114 -2.852 1.00 97.69 118 SER A N 1
ATOM 915 C CA . SER A 1 118 ? 0.638 -1.697 -2.781 1.00 97.69 118 SER A CA 1
ATOM 916 C C . SER A 1 118 ? 1.905 -0.849 -2.795 1.00 97.69 118 SER A C 1
ATOM 918 O O . SER A 1 118 ? 2.535 -0.661 -1.754 1.00 97.69 118 SER A O 1
ATOM 920 N N . SER A 1 119 ? 2.272 -0.318 -3.961 1.00 97.25 119 SER A N 1
ATOM 921 C CA . SER A 1 119 ? 3.404 0.601 -4.102 1.00 97.25 119 SER A CA 1
ATOM 922 C C . SER A 1 119 ? 3.093 1.946 -3.453 1.00 97.25 119 SER A C 1
ATOM 924 O O . SER A 1 119 ? 1.998 2.484 -3.618 1.00 97.25 119 SER A O 1
ATOM 926 N N . THR A 1 120 ? 4.071 2.525 -2.765 1.00 96.38 120 THR A N 1
ATOM 927 C CA . THR A 1 120 ? 3.955 3.812 -2.060 1.00 96.38 120 THR A CA 1
ATOM 928 C C . THR A 1 120 ? 5.113 4.729 -2.483 1.00 96.38 120 THR A C 1
ATOM 930 O O . THR A 1 120 ? 6.110 4.864 -1.764 1.00 96.38 120 THR A O 1
ATOM 933 N N . PRO A 1 121 ? 5.022 5.320 -3.685 1.00 95.75 121 PRO A N 1
ATOM 934 C CA . PRO A 1 121 ? 6.137 5.953 -4.384 1.00 95.75 121 PRO A CA 1
ATOM 935 C C . PRO A 1 121 ? 6.967 6.936 -3.563 1.00 95.75 121 PRO A C 1
ATOM 937 O O . PRO A 1 121 ? 8.195 6.865 -3.604 1.00 95.75 121 PRO A O 1
ATOM 940 N N . SER A 1 122 ? 6.334 7.843 -2.818 1.00 95.00 122 SER A N 1
ATOM 941 C CA . SER A 1 122 ? 7.045 8.828 -1.999 1.00 95.00 122 SER A CA 1
ATOM 942 C C . SER A 1 122 ? 7.922 8.157 -0.941 1.00 95.00 122 SER A C 1
ATOM 944 O O . SER A 1 122 ? 9.103 8.485 -0.846 1.00 95.00 122 SER A O 1
ATOM 946 N N . SER A 1 123 ? 7.382 7.191 -0.187 1.00 93.00 123 SER A N 1
ATOM 947 C CA . SER A 1 123 ? 8.146 6.433 0.813 1.00 93.00 123 SER A CA 1
ATOM 948 C C . SER A 1 123 ? 9.238 5.593 0.161 1.00 93.00 123 SER A C 1
ATOM 950 O O . SER A 1 123 ? 10.394 5.647 0.578 1.00 93.00 123 SER A O 1
ATOM 952 N N . GLU A 1 124 ? 8.900 4.858 -0.900 1.00 94.06 124 GLU A N 1
ATOM 953 C CA . GLU A 1 124 ? 9.815 3.894 -1.509 1.00 94.06 124 GLU A CA 1
ATOM 954 C C . GLU A 1 124 ? 11.066 4.560 -2.082 1.00 94.06 124 GLU A C 1
ATOM 956 O O . GLU A 1 124 ? 12.193 4.116 -1.828 1.00 94.06 124 GLU A O 1
ATOM 961 N N . LEU A 1 125 ? 10.856 5.662 -2.806 1.00 92.94 125 LEU A N 1
ATOM 962 C CA . LEU A 1 125 ? 11.918 6.401 -3.474 1.00 92.94 125 LEU A CA 1
ATOM 963 C C . LEU A 1 125 ? 12.813 7.166 -2.493 1.00 92.94 125 LEU A C 1
ATOM 965 O O . LEU A 1 125 ? 13.999 7.323 -2.779 1.00 92.94 125 LEU A O 1
ATOM 969 N N . GLN A 1 126 ? 12.283 7.640 -1.358 1.00 91.06 126 GLN A N 1
ATOM 970 C CA . GLN A 1 126 ? 13.065 8.434 -0.400 1.00 91.06 126 GLN A CA 1
ATOM 971 C C . GLN A 1 126 ? 13.722 7.599 0.710 1.00 91.06 126 GLN A C 1
ATOM 973 O O . GLN A 1 126 ? 14.748 8.010 1.244 1.00 91.06 126 GLN A O 1
ATOM 978 N N . MET A 1 127 ? 13.159 6.438 1.065 1.00 89.00 127 MET A N 1
ATOM 979 C CA . MET A 1 127 ? 13.593 5.632 2.221 1.00 89.00 127 MET A CA 1
ATOM 980 C C . MET A 1 127 ? 14.402 4.387 1.843 1.00 89.00 127 MET A C 1
ATOM 982 O O . MET A 1 127 ? 14.476 3.438 2.619 1.00 89.00 127 MET A O 1
ATOM 986 N N . ALA A 1 128 ? 14.986 4.363 0.644 1.00 86.00 128 ALA A N 1
ATOM 987 C CA . ALA A 1 128 ? 15.764 3.228 0.147 1.00 86.00 128 ALA A CA 1
ATOM 988 C C . ALA A 1 128 ? 14.992 1.887 0.137 1.00 86.00 128 ALA A C 1
ATOM 990 O O . ALA A 1 128 ? 15.590 0.823 0.299 1.00 86.00 128 ALA A O 1
ATOM 991 N N . MET A 1 129 ? 13.671 1.914 -0.093 1.00 88.38 129 MET A N 1
ATOM 992 C CA . MET A 1 129 ? 12.870 0.681 -0.204 1.00 88.38 129 MET A CA 1
ATOM 993 C C . MET A 1 129 ? 12.799 0.145 -1.637 1.00 88.38 129 MET A C 1
ATOM 995 O O . MET A 1 129 ? 12.345 -0.976 -1.845 1.00 88.38 129 MET A O 1
ATOM 999 N N . GLY A 1 130 ? 13.289 0.912 -2.614 1.00 87.38 130 GLY A N 1
ATOM 1000 C CA . GLY A 1 130 ? 13.434 0.484 -4.000 1.00 87.38 130 GLY A CA 1
ATOM 1001 C C . GLY A 1 130 ? 12.580 1.288 -4.972 1.00 87.38 130 GLY A C 1
ATOM 1002 O O . GLY A 1 130 ? 12.038 2.344 -4.653 1.00 87.38 130 GLY A O 1
ATOM 1003 N N . ARG A 1 131 ? 12.510 0.794 -6.209 1.00 91.62 131 ARG A N 1
ATOM 1004 C CA . ARG A 1 131 ? 11.627 1.354 -7.235 1.00 91.62 131 ARG A CA 1
ATOM 1005 C C . ARG A 1 131 ? 10.207 0.821 -7.003 1.00 91.62 131 ARG A C 1
ATOM 1007 O O . ARG A 1 131 ? 10.080 -0.379 -6.772 1.00 91.62 131 ARG A O 1
ATOM 1014 N N . PRO A 1 132 ? 9.162 1.650 -7.147 1.00 95.31 132 PRO A N 1
ATOM 1015 C CA . PRO A 1 132 ? 7.782 1.177 -7.104 1.00 95.31 132 PRO A CA 1
ATOM 1016 C C . PRO A 1 132 ? 7.522 0.100 -8.169 1.00 95.31 132 PRO A C 1
ATOM 1018 O O . PRO A 1 132 ? 7.720 0.349 -9.361 1.00 95.31 132 PRO A O 1
ATOM 1021 N N . TYR A 1 133 ? 7.043 -1.079 -7.761 1.00 95.50 133 TYR A N 1
ATOM 1022 C CA . TYR A 1 133 ? 6.789 -2.224 -8.655 1.00 95.50 133 TYR A CA 1
ATOM 1023 C C . TYR A 1 133 ? 5.515 -2.096 -9.512 1.00 95.50 133 TYR A C 1
ATOM 1025 O O . TYR A 1 133 ? 5.205 -2.984 -10.302 1.00 95.50 133 TYR A O 1
ATOM 1033 N N . CYS A 1 134 ? 4.783 -0.987 -9.399 1.00 96.69 134 CYS A N 1
ATOM 1034 C CA . CYS A 1 134 ? 3.479 -0.780 -10.035 1.00 96.69 134 CYS A CA 1
ATOM 1035 C C . CYS A 1 134 ? 3.480 -0.543 -11.561 1.00 96.69 134 CYS A C 1
ATOM 1037 O O . CYS A 1 134 ? 2.404 -0.442 -12.143 1.00 96.69 134 CYS A O 1
ATOM 1039 N N . PHE A 1 135 ? 4.640 -0.477 -12.224 1.00 97.50 135 PHE A N 1
ATOM 1040 C CA . PHE A 1 135 ? 4.737 -0.272 -13.676 1.00 97.50 135 PHE A CA 1
ATOM 1041 C C . PHE A 1 135 ? 5.731 -1.236 -14.331 1.00 97.50 135 PHE A C 1
ATOM 1043 O O . PHE A 1 135 ? 6.927 -1.132 -14.084 1.00 97.50 135 PHE A O 1
ATOM 1050 N N . ASP A 1 136 ? 5.298 -2.113 -15.240 1.00 96.19 136 ASP A N 1
ATOM 1051 C CA . ASP A 1 136 ? 6.204 -3.157 -15.767 1.00 96.19 136 ASP A CA 1
ATOM 1052 C C . ASP A 1 136 ? 7.359 -2.592 -16.594 1.00 96.19 136 ASP A C 1
ATOM 1054 O O . ASP A 1 136 ? 8.499 -3.046 -16.496 1.00 96.19 136 ASP A O 1
ATOM 1058 N N . ALA A 1 137 ? 7.094 -1.549 -17.382 1.00 95.62 137 ALA A N 1
ATOM 1059 C CA . ALA A 1 137 ? 8.112 -0.955 -18.244 1.00 95.62 137 ALA A CA 1
ATOM 1060 C C . ALA A 1 137 ? 9.207 -0.195 -17.470 1.00 95.62 137 ALA A C 1
ATOM 1062 O O . ALA A 1 137 ? 10.249 0.105 -18.057 1.00 95.62 137 ALA A O 1
ATOM 1063 N N . SER A 1 138 ? 9.021 0.095 -16.173 1.00 94.31 138 SER A N 1
ATOM 1064 C CA . SER A 1 138 ? 10.081 0.677 -15.332 1.00 94.31 138 SER A CA 1
ATOM 1065 C C . SER A 1 138 ? 11.140 -0.348 -14.901 1.00 94.31 138 SER A C 1
ATOM 1067 O O . SER A 1 138 ? 12.160 0.030 -14.328 1.00 94.31 138 SER A O 1
ATOM 1069 N N . PHE A 1 139 ? 10.941 -1.630 -15.222 1.00 96.00 139 PHE A N 1
ATOM 1070 C CA . PHE A 1 139 ? 11.874 -2.722 -14.929 1.00 96.00 139 PHE A CA 1
ATOM 1071 C C . PHE A 1 139 ? 12.534 -3.299 -16.187 1.00 96.00 139 PHE A C 1
ATOM 1073 O O . PHE A 1 139 ? 13.092 -4.391 -16.157 1.00 96.00 139 PHE A O 1
ATOM 1080 N N . ILE A 1 140 ? 12.534 -2.555 -17.299 1.00 95.50 140 ILE A N 1
ATOM 1081 C CA . ILE A 1 140 ? 13.202 -2.957 -18.552 1.00 95.50 140 ILE A CA 1
ATOM 1082 C C . ILE A 1 140 ? 14.708 -3.249 -18.384 1.00 95.50 140 ILE A C 1
ATOM 1084 O O . ILE A 1 140 ? 15.297 -3.968 -19.188 1.00 95.50 140 ILE A O 1
ATOM 1088 N N . ASP A 1 141 ? 15.335 -2.700 -17.342 1.00 95.00 141 ASP A N 1
ATOM 1089 C CA . ASP A 1 141 ? 16.740 -2.904 -16.980 1.00 95.00 141 ASP A CA 1
ATOM 1090 C C . ASP A 1 141 ? 16.956 -3.976 -15.891 1.00 95.00 141 ASP A C 1
ATOM 1092 O O . ASP A 1 141 ? 18.088 -4.166 -15.450 1.00 95.00 141 ASP A O 1
ATOM 1096 N N . GLY A 1 142 ? 15.900 -4.666 -15.444 1.00 94.75 142 GLY A N 1
ATOM 1097 C CA . GLY A 1 142 ? 15.961 -5.665 -14.373 1.00 94.75 142 GLY A CA 1
ATOM 1098 C C . GLY A 1 142 ? 16.042 -5.084 -12.955 1.00 94.75 142 GLY A C 1
ATOM 1099 O O . GLY A 1 142 ? 16.254 -5.836 -12.001 1.00 94.75 142 GLY A O 1
ATOM 1100 N N . GLY A 1 143 ? 15.881 -3.767 -12.778 1.00 92.75 143 GLY A N 1
ATOM 1101 C CA . GLY A 1 143 ? 15.880 -3.124 -11.462 1.00 92.75 143 GLY A CA 1
ATOM 1102 C C . GLY A 1 143 ? 17.192 -3.286 -10.682 1.00 92.75 143 GLY A C 1
ATOM 1103 O O . GLY A 1 143 ? 18.255 -3.539 -11.243 1.00 92.75 143 GLY A O 1
ATOM 1104 N N . ALA A 1 144 ? 17.127 -3.132 -9.356 1.00 87.62 144 ALA A N 1
ATOM 1105 C CA . ALA A 1 144 ? 18.311 -3.213 -8.493 1.00 87.62 144 ALA A CA 1
ATOM 1106 C C . ALA A 1 144 ? 18.918 -4.629 -8.403 1.00 87.62 144 ALA A C 1
ATOM 1108 O O . ALA A 1 144 ? 20.085 -4.772 -8.048 1.00 87.62 144 ALA A O 1
ATOM 1109 N N . THR A 1 145 ? 18.145 -5.675 -8.712 1.00 89.12 145 THR A N 1
ATOM 1110 C CA . THR A 1 145 ? 18.596 -7.075 -8.626 1.00 89.12 145 THR A CA 1
ATOM 1111 C C . THR A 1 145 ? 19.121 -7.640 -9.943 1.00 89.12 145 THR A C 1
ATOM 1113 O O . THR A 1 145 ? 19.709 -8.723 -9.934 1.00 89.12 145 THR A O 1
ATOM 1116 N N . GLY A 1 146 ? 18.908 -6.934 -11.059 1.00 94.25 146 GLY A N 1
ATOM 1117 C CA . GLY A 1 146 ? 19.213 -7.393 -12.416 1.00 94.25 146 GLY A CA 1
ATOM 1118 C C . GLY A 1 146 ? 18.201 -8.391 -13.000 1.00 94.25 146 GLY A C 1
ATOM 1119 O O . GLY A 1 146 ? 18.355 -8.798 -14.148 1.00 94.25 146 GLY A O 1
ATOM 1120 N N . ASP A 1 147 ? 17.181 -8.784 -12.236 1.00 95.50 147 ASP A N 1
ATOM 1121 C CA . ASP A 1 147 ? 16.142 -9.756 -12.612 1.00 95.50 147 ASP A CA 1
ATOM 1122 C C . ASP A 1 147 ? 14.752 -9.413 -12.035 1.00 95.50 147 ASP A C 1
ATOM 1124 O O . ASP A 1 147 ? 13.876 -10.280 -11.953 1.00 95.50 147 ASP A O 1
ATOM 1128 N N . ALA A 1 148 ? 14.544 -8.173 -11.590 1.00 94.69 148 ALA A N 1
ATOM 1129 C CA . ALA A 1 148 ? 13.246 -7.693 -11.134 1.00 94.69 148 ALA A CA 1
ATOM 1130 C C . ALA A 1 148 ? 12.315 -7.412 -12.322 1.00 94.69 148 ALA A C 1
ATOM 1132 O O . ALA A 1 148 ? 12.764 -6.991 -13.390 1.00 94.69 148 ALA A O 1
ATOM 1133 N N . ILE A 1 149 ? 11.015 -7.608 -12.108 1.00 95.12 149 ILE A N 1
ATOM 1134 C CA . ILE A 1 149 ? 9.947 -7.267 -13.055 1.00 95.12 149 ILE A CA 1
ATOM 1135 C C . ILE A 1 149 ? 8.870 -6.461 -12.333 1.00 95.12 149 ILE A C 1
ATOM 1137 O O . ILE A 1 149 ? 8.706 -6.605 -11.120 1.00 95.12 149 ILE A O 1
ATOM 1141 N N . GLY A 1 150 ? 8.131 -5.630 -13.067 1.00 94.75 150 GLY A N 1
ATOM 1142 C CA . GLY A 1 150 ? 6.946 -4.998 -12.497 1.00 94.75 150 GLY A CA 1
ATOM 1143 C C . GLY A 1 150 ? 5.789 -5.980 -12.325 1.00 94.75 150 GLY A C 1
ATOM 1144 O O . GLY A 1 150 ? 5.790 -7.104 -12.839 1.00 94.75 150 GLY A O 1
ATOM 1145 N N . LEU A 1 151 ? 4.823 -5.529 -11.535 1.00 96.44 151 LEU A N 1
ATOM 1146 C CA . LEU A 1 151 ? 3.659 -6.276 -11.079 1.00 96.44 151 LEU A CA 1
ATOM 1147 C C . LEU A 1 151 ? 2.370 -5.512 -11.386 1.00 96.44 151 LEU A C 1
ATOM 1149 O O . LEU A 1 151 ? 1.422 -5.597 -10.618 1.00 96.44 151 LEU A O 1
ATOM 1153 N N . GLN A 1 152 ? 2.318 -4.742 -12.474 1.00 96.94 152 GLN A N 1
ATOM 1154 C CA . GLN A 1 152 ? 1.259 -3.758 -12.714 1.00 96.94 152 GLN A CA 1
ATOM 1155 C C . GLN A 1 152 ? -0.170 -4.321 -12.610 1.00 96.94 152 GLN A C 1
ATOM 1157 O O . GLN A 1 152 ? -1.052 -3.652 -12.073 1.00 96.94 152 GLN A O 1
ATOM 1162 N N . ASP A 1 153 ? -0.398 -5.556 -13.061 1.00 96.69 153 ASP A N 1
ATOM 1163 C CA . ASP A 1 153 ? -1.713 -6.205 -12.973 1.00 96.69 153 ASP A CA 1
ATOM 1164 C C . ASP A 1 153 ? -2.118 -6.589 -11.542 1.00 96.69 153 ASP A C 1
ATOM 1166 O O . ASP A 1 153 ? -3.310 -6.569 -11.228 1.00 96.69 153 ASP A O 1
ATOM 1170 N N . ASN A 1 154 ? -1.138 -6.868 -10.680 1.00 97.75 154 ASN A N 1
ATOM 1171 C CA . ASN A 1 154 ? -1.290 -7.229 -9.268 1.00 97.75 154 ASN A CA 1
ATOM 1172 C C . ASN A 1 154 ? -0.899 -6.076 -8.326 1.00 97.75 154 ASN A C 1
ATOM 1174 O O . ASN A 1 154 ? -0.812 -6.269 -7.115 1.00 97.75 154 ASN A O 1
ATOM 1178 N N . ALA A 1 155 ? -0.653 -4.876 -8.849 1.00 97.69 155 ALA A N 1
ATOM 1179 C CA . ALA A 1 155 ? -0.205 -3.740 -8.061 1.00 97.69 155 ALA A CA 1
ATOM 1180 C C . ALA A 1 155 ? -1.302 -2.689 -7.904 1.00 97.69 155 ALA A C 1
ATOM 1182 O O . ALA A 1 155 ? -2.132 -2.504 -8.786 1.00 97.69 155 ALA A O 1
ATOM 1183 N N . SER A 1 156 ? -1.255 -1.947 -6.805 1.00 97.88 156 SER A N 1
ATOM 1184 C CA . SER A 1 156 ? -2.031 -0.734 -6.558 1.00 97.88 156 SER A CA 1
ATOM 1185 C C . SER A 1 156 ? -1.127 0.373 -6.018 1.00 97.88 156 SER A C 1
ATOM 1187 O O . SER A 1 156 ? 0.030 0.132 -5.668 1.00 97.88 156 SER A O 1
ATOM 1189 N N . LEU A 1 157 ? -1.650 1.595 -5.935 1.00 97.69 157 LEU A N 1
ATOM 1190 C CA . LEU A 1 157 ? -0.980 2.696 -5.242 1.00 97.69 157 LEU A CA 1
ATOM 1191 C C . LEU A 1 157 ? -1.507 2.854 -3.814 1.00 97.69 157 LEU A C 1
ATOM 1193 O O . LEU A 1 157 ? -2.705 2.733 -3.562 1.00 97.69 157 LEU A O 1
ATOM 1197 N N . GLY A 1 158 ? -0.606 3.201 -2.902 1.00 95.69 158 GLY A N 1
ATOM 1198 C CA . GLY A 1 158 ? -0.890 3.628 -1.538 1.00 95.69 158 GLY A CA 1
ATOM 1199 C C . GLY A 1 158 ? -0.087 4.879 -1.182 1.00 95.69 158 GLY A C 1
ATOM 1200 O O . GLY A 1 158 ? 0.895 5.208 -1.840 1.00 95.69 158 GLY A O 1
ATOM 1201 N N . VAL A 1 159 ? -0.518 5.590 -0.140 1.00 93.62 159 VAL A N 1
ATOM 1202 C CA . VAL A 1 159 ? 0.136 6.829 0.330 1.00 93.62 159 VAL A CA 1
ATOM 1203 C C . VAL A 1 159 ? 1.165 6.585 1.431 1.00 93.62 159 VAL A C 1
ATOM 1205 O O . VAL A 1 159 ? 2.083 7.388 1.589 1.00 93.62 159 VAL A O 1
ATOM 1208 N N . ASP A 1 160 ? 1.014 5.479 2.165 1.00 93.44 160 ASP A N 1
ATOM 1209 C CA . ASP A 1 160 ? 1.738 5.211 3.410 1.00 93.44 160 ASP A CA 1
ATOM 1210 C C . ASP A 1 160 ? 1.432 6.274 4.495 1.00 93.44 160 ASP A C 1
ATOM 1212 O O . ASP A 1 160 ? 0.290 6.735 4.616 1.00 93.44 160 ASP A O 1
ATOM 1216 N N . CYS A 1 161 ? 2.404 6.632 5.335 1.00 88.38 161 CYS A N 1
ATOM 1217 C CA . CYS A 1 161 ? 2.211 7.461 6.513 1.00 88.38 161 CYS A CA 1
ATOM 1218 C C . CYS A 1 161 ? 2.539 8.953 6.301 1.00 88.38 161 CYS A C 1
ATOM 1220 O O . CYS A 1 161 ? 3.568 9.361 5.766 1.00 88.38 161 CYS A O 1
ATOM 1222 N N . HIS A 1 162 ? 1.668 9.807 6.847 1.00 86.38 162 HIS A N 1
ATOM 1223 C CA . HIS A 1 162 ? 1.724 11.269 6.710 1.00 86.38 162 HIS A CA 1
ATOM 1224 C C . HIS A 1 162 ? 2.843 11.948 7.520 1.00 86.38 162 HIS A C 1
ATOM 1226 O O . HIS A 1 162 ? 2.956 13.173 7.523 1.00 86.38 162 HIS A O 1
ATOM 1232 N N . THR A 1 163 ? 3.639 11.177 8.260 1.00 82.94 163 THR A N 1
ATOM 1233 C CA . THR A 1 163 ? 4.818 11.682 8.975 1.00 82.94 163 THR A CA 1
ATOM 1234 C C . THR A 1 163 ? 5.986 11.947 8.028 1.00 82.94 163 THR A C 1
ATOM 1236 O O . THR A 1 163 ? 6.871 12.729 8.369 1.00 82.94 163 THR A O 1
ATOM 1239 N N . ILE A 1 164 ? 5.976 11.326 6.846 1.00 82.25 164 ILE A N 1
ATOM 1240 C CA . ILE A 1 164 ? 7.052 11.385 5.848 1.00 82.25 164 ILE A CA 1
ATOM 1241 C C . ILE A 1 164 ? 6.543 11.676 4.426 1.00 82.25 164 ILE A C 1
ATOM 1243 O O . ILE A 1 164 ? 7.338 12.054 3.567 1.00 82.25 164 ILE A O 1
ATOM 1247 N N . THR A 1 165 ? 5.242 11.509 4.159 1.00 85.69 165 THR A N 1
ATOM 1248 C CA . THR A 1 165 ? 4.618 11.761 2.849 1.00 85.69 165 THR A CA 1
ATOM 1249 C C . THR A 1 165 ? 3.440 12.735 2.956 1.00 85.69 165 THR A C 1
ATOM 1251 O O . THR A 1 165 ? 2.977 13.096 4.041 1.00 85.69 165 THR A O 1
ATOM 1254 N N . GLY A 1 166 ? 2.950 13.209 1.806 1.00 85.81 166 GLY A N 1
ATOM 1255 C CA . GLY A 1 166 ? 1.701 13.968 1.720 1.00 85.81 166 GLY A CA 1
ATOM 1256 C C . GLY A 1 166 ? 0.490 13.050 1.524 1.00 85.81 166 GLY A C 1
ATOM 1257 O O . GLY A 1 166 ? 0.580 12.045 0.837 1.00 85.81 166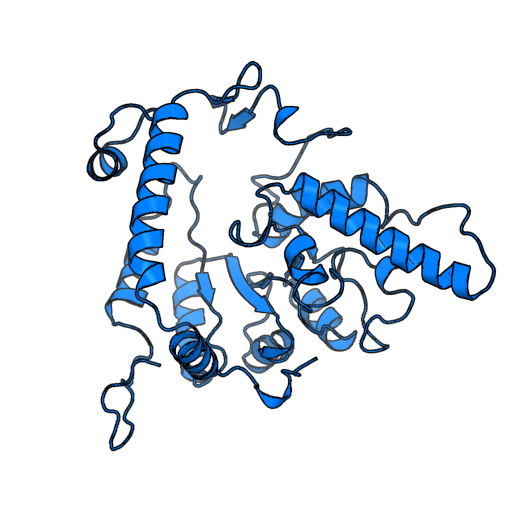 GLY A O 1
ATOM 1258 N N . GLY A 1 167 ? -0.678 13.434 2.046 1.00 88.31 167 GLY A N 1
ATOM 1259 C CA . GLY A 1 167 ? -1.903 12.614 2.060 1.00 88.31 167 GLY A CA 1
ATOM 1260 C C . GLY A 1 167 ? -2.675 12.475 0.742 1.00 88.31 167 GLY A C 1
ATOM 1261 O O . GLY A 1 167 ? -3.899 12.593 0.747 1.00 88.31 167 GLY A O 1
ATOM 1262 N N . SER A 1 168 ? -2.003 12.325 -0.403 1.00 91.19 168 SER A N 1
ATOM 1263 C CA . SER A 1 168 ? -2.635 12.445 -1.726 1.00 91.19 168 SER A CA 1
ATOM 1264 C C . SER A 1 168 ? -2.278 11.294 -2.658 1.00 91.19 168 SER A C 1
ATOM 1266 O O . SER A 1 168 ? -1.188 11.253 -3.224 1.00 91.19 168 SER A O 1
ATOM 1268 N N . ILE A 1 169 ? -3.256 10.426 -2.929 1.00 92.12 169 ILE A N 1
ATOM 1269 C CA . ILE A 1 169 ? -3.091 9.317 -3.879 1.00 92.12 169 ILE A CA 1
ATOM 1270 C C . ILE A 1 169 ? -2.773 9.800 -5.304 1.00 92.12 169 ILE A C 1
ATOM 1272 O O . ILE A 1 169 ? -2.039 9.148 -6.039 1.00 92.12 169 ILE A O 1
ATOM 1276 N N . LEU A 1 170 ? -3.261 10.985 -5.693 1.00 91.94 170 LEU A N 1
ATOM 1277 C CA . LEU A 1 170 ? -2.952 11.585 -6.996 1.00 91.94 170 LEU A CA 1
ATOM 1278 C C . LEU A 1 170 ? -1.502 12.071 -7.077 1.00 91.94 170 LEU A C 1
ATOM 1280 O O . LEU A 1 170 ? -0.900 12.070 -8.152 1.00 91.94 170 LEU A O 1
ATOM 1284 N N . THR A 1 171 ? -0.940 12.491 -5.942 1.00 92.50 171 THR A N 1
ATOM 1285 C CA . THR A 1 171 ? 0.476 12.850 -5.853 1.00 92.50 171 THR A CA 1
ATOM 1286 C C . THR A 1 171 ? 1.330 11.598 -6.005 1.00 92.50 171 THR A C 1
ATOM 1288 O O . THR A 1 171 ? 2.243 11.603 -6.827 1.00 92.50 171 THR A O 1
ATOM 1291 N N . GLU A 1 172 ? 0.968 10.510 -5.324 1.00 95.56 172 GLU A N 1
ATOM 1292 C CA . GLU A 1 172 ? 1.635 9.214 -5.478 1.00 95.56 172 GLU A CA 1
ATOM 1293 C C . GLU A 1 172 ? 1.571 8.708 -6.922 1.00 95.56 172 GLU A C 1
ATOM 1295 O O . GLU A 1 172 ? 2.605 8.405 -7.512 1.00 95.56 172 GLU A O 1
ATOM 1300 N N . ALA A 1 173 ? 0.394 8.731 -7.556 1.00 96.19 173 ALA A N 1
ATOM 1301 C CA . ALA A 1 173 ? 0.240 8.336 -8.958 1.00 96.19 173 ALA A CA 1
ATOM 1302 C C . ALA A 1 173 ? 1.142 9.142 -9.902 1.00 96.19 173 ALA A C 1
ATOM 1304 O O . ALA A 1 173 ? 1.759 8.593 -10.820 1.00 96.19 173 ALA A O 1
ATOM 1305 N N . ARG A 1 174 ? 1.260 10.453 -9.663 1.00 95.62 174 ARG A N 1
ATOM 1306 C CA . ARG A 1 174 ? 2.140 11.333 -10.438 1.00 95.62 174 ARG A CA 1
ATOM 1307 C C . ARG A 1 174 ? 3.612 10.985 -10.231 1.00 95.62 174 ARG A C 1
ATOM 1309 O O . ARG A 1 174 ? 4.336 10.896 -11.223 1.00 95.62 174 ARG A O 1
ATOM 1316 N N . ILE A 1 175 ? 4.046 10.813 -8.983 1.00 96.25 175 ILE A N 1
ATOM 1317 C CA . ILE A 1 175 ? 5.436 10.484 -8.637 1.00 96.25 175 ILE A CA 1
ATOM 1318 C C . ILE A 1 175 ? 5.815 9.128 -9.238 1.00 96.25 175 ILE A C 1
ATOM 1320 O O . ILE A 1 175 ? 6.830 9.041 -9.933 1.00 96.25 175 ILE A O 1
ATOM 1324 N N . ALA A 1 176 ? 4.965 8.111 -9.068 1.00 97.19 176 ALA A N 1
ATOM 1325 C CA . ALA A 1 176 ? 5.151 6.780 -9.639 1.00 97.19 176 ALA A CA 1
ATOM 1326 C C . ALA A 1 176 ? 5.351 6.841 -11.156 1.00 97.19 176 ALA A C 1
ATOM 1328 O O . ALA A 1 176 ? 6.342 6.341 -11.687 1.00 97.19 176 ALA A O 1
ATOM 1329 N N . LEU A 1 177 ? 4.430 7.512 -11.857 1.00 98.12 177 LEU A N 1
ATOM 1330 C CA . LEU A 1 177 ? 4.448 7.595 -13.313 1.00 98.12 177 LEU A CA 1
ATOM 1331 C C . LEU A 1 177 ? 5.673 8.358 -13.830 1.00 98.12 177 LEU A C 1
ATOM 1333 O O . LEU A 1 177 ? 6.274 7.968 -14.833 1.00 98.12 177 LEU A O 1
ATOM 1337 N N . GLN A 1 178 ? 6.047 9.457 -13.171 1.00 97.44 178 GLN A N 1
ATOM 1338 C CA . GLN A 1 178 ? 7.229 10.233 -13.548 1.00 97.44 178 GLN A CA 1
ATOM 1339 C C . GLN A 1 178 ? 8.515 9.436 -13.331 1.00 97.44 178 GLN A C 1
ATOM 1341 O O . GLN A 1 178 ? 9.362 9.416 -14.225 1.00 97.44 178 GLN A O 1
ATOM 1346 N N . ASN A 1 179 ? 8.639 8.742 -12.199 1.00 97.25 179 ASN A N 1
ATOM 1347 C CA . ASN A 1 179 ? 9.773 7.868 -11.922 1.00 97.25 179 ASN A CA 1
ATOM 1348 C C . ASN A 1 179 ? 9.867 6.726 -12.949 1.00 97.25 179 ASN A C 1
ATOM 1350 O O . ASN A 1 179 ? 10.913 6.547 -13.573 1.00 97.25 179 ASN A O 1
ATOM 1354 N N . ALA A 1 180 ? 8.758 6.032 -13.216 1.00 97.75 180 ALA A N 1
ATOM 1355 C CA . ALA A 1 180 ? 8.704 4.937 -14.181 1.00 97.75 180 ALA A CA 1
ATOM 1356 C C . ALA A 1 180 ? 9.093 5.379 -15.601 1.00 97.75 180 ALA A C 1
ATOM 1358 O O . ALA A 1 180 ? 9.901 4.728 -16.267 1.00 97.75 180 ALA A O 1
ATOM 1359 N N . ARG A 1 181 ? 8.581 6.531 -16.054 1.00 97.81 181 ARG A N 1
ATOM 1360 C CA . ARG A 1 181 ? 8.961 7.120 -17.348 1.00 97.81 181 ARG A CA 1
ATOM 1361 C C . ARG A 1 181 ? 10.420 7.553 -17.383 1.00 97.81 181 ARG A C 1
ATOM 1363 O O . ARG A 1 181 ? 11.061 7.383 -18.416 1.00 97.81 181 ARG A O 1
ATOM 1370 N N . HIS A 1 182 ? 10.944 8.113 -16.293 1.00 97.06 182 HIS A N 1
ATOM 1371 C CA . HIS A 1 182 ? 12.355 8.476 -16.211 1.00 97.06 182 HIS A CA 1
ATOM 1372 C C . HIS A 1 182 ? 13.246 7.246 -16.402 1.00 97.06 182 HIS A C 1
ATOM 1374 O O . HIS A 1 182 ? 14.108 7.281 -17.273 1.00 97.06 182 HIS A O 1
ATOM 1380 N N . ILE A 1 183 ? 12.983 6.154 -15.679 1.00 96.50 183 ILE A N 1
ATOM 1381 C CA . ILE A 1 183 ? 13.756 4.908 -15.787 1.00 96.50 183 ILE A CA 1
ATOM 1382 C C . ILE A 1 183 ? 13.691 4.340 -17.209 1.00 96.50 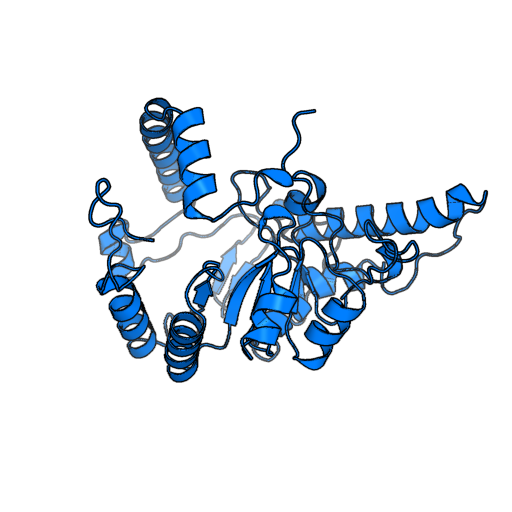183 ILE A C 1
ATOM 1384 O O . ILE A 1 183 ? 14.723 4.050 -17.816 1.00 96.50 183 ILE A O 1
ATOM 1388 N N . PHE A 1 184 ? 12.484 4.245 -17.775 1.00 97.38 184 PHE A N 1
ATOM 1389 C CA . PHE A 1 184 ? 12.292 3.780 -19.147 1.00 97.38 184 PHE A CA 1
ATOM 1390 C C . PHE A 1 184 ? 13.078 4.633 -20.154 1.00 97.38 184 PHE A C 1
ATOM 1392 O O . PHE A 1 184 ? 13.765 4.100 -21.023 1.00 97.38 184 PHE A O 1
ATOM 1399 N N . ASN A 1 185 ? 13.019 5.961 -20.032 1.00 97.19 185 ASN A N 1
ATOM 1400 C CA . ASN A 1 185 ? 13.752 6.865 -20.915 1.00 97.19 185 ASN A CA 1
ATOM 1401 C C . ASN A 1 185 ? 15.268 6.744 -20.723 1.00 97.19 185 ASN A C 1
ATOM 1403 O O . ASN A 1 185 ? 16.004 6.696 -21.709 1.00 97.19 185 ASN A O 1
ATOM 1407 N N . GLU A 1 186 ? 15.735 6.663 -19.477 1.00 97.31 186 GLU A N 1
ATOM 1408 C CA . GLU A 1 186 ? 17.153 6.561 -19.141 1.00 97.31 186 GLU A CA 1
ATOM 1409 C C . GLU A 1 186 ? 17.788 5.306 -19.760 1.00 97.31 186 GLU A C 1
ATOM 1411 O O . GLU A 1 186 ? 18.886 5.385 -20.319 1.00 97.31 186 GLU A O 1
ATOM 1416 N N . TYR A 1 187 ? 17.073 4.176 -19.756 1.00 96.88 187 TYR A N 1
ATOM 1417 C CA . TYR A 1 187 ? 17.509 2.935 -20.403 1.00 96.88 187 TYR A CA 1
ATOM 1418 C C . TYR A 1 187 ? 17.889 3.135 -21.882 1.00 96.88 187 TYR A C 1
ATOM 1420 O O . TYR A 1 187 ? 18.921 2.634 -22.337 1.00 96.88 187 TYR A O 1
ATOM 1428 N N . TYR A 1 188 ? 17.096 3.906 -22.635 1.00 97.56 188 TYR A N 1
ATOM 1429 C CA . TYR A 1 188 ? 17.387 4.229 -24.037 1.00 97.56 188 TYR A CA 1
ATOM 1430 C C . TYR A 1 188 ? 18.412 5.356 -24.187 1.00 97.56 188 TYR A C 1
ATOM 1432 O O . TYR A 1 188 ? 19.265 5.289 -25.076 1.00 97.56 188 TYR A O 1
ATOM 1440 N N . MET A 1 189 ? 18.382 6.367 -23.314 1.00 97.62 189 MET A N 1
ATOM 1441 C CA . MET A 1 189 ? 19.348 7.471 -23.338 1.00 97.62 189 MET A CA 1
ATOM 1442 C C . MET A 1 189 ? 20.782 6.974 -23.147 1.00 97.62 189 MET A C 1
ATOM 1444 O O . MET A 1 189 ? 21.680 7.431 -23.854 1.00 97.62 189 MET A O 1
ATOM 1448 N N . LYS A 1 190 ? 20.992 5.974 -22.281 1.00 97.56 190 LYS A N 1
ATOM 1449 C CA . LYS A 1 190 ? 22.283 5.281 -22.099 1.00 97.56 190 LYS A CA 1
ATOM 1450 C C . LYS A 1 190 ? 22.816 4.637 -23.389 1.00 97.56 190 LYS A C 1
ATOM 1452 O O . LYS A 1 190 ? 24.012 4.399 -23.504 1.00 97.56 190 LYS A O 1
ATOM 1457 N N . GLN A 1 191 ? 21.953 4.403 -24.377 1.00 97.69 191 GLN A N 1
ATOM 1458 C CA . GLN A 1 191 ? 22.288 3.859 -25.699 1.00 97.69 191 GLN A CA 1
ATOM 1459 C C . GLN A 1 191 ? 22.369 4.947 -26.787 1.00 97.69 191 GLN A C 1
ATOM 1461 O O . GLN A 1 191 ? 22.433 4.626 -27.974 1.00 97.69 191 GLN A O 1
ATOM 1466 N N . GLY A 1 192 ? 22.296 6.231 -26.417 1.00 98.06 192 GLY A N 1
ATOM 1467 C CA . GLY A 1 192 ? 22.233 7.351 -27.360 1.00 98.06 192 GLY A CA 1
ATOM 1468 C C . GLY A 1 192 ? 20.904 7.445 -28.119 1.00 98.06 192 GLY A C 1
ATOM 1469 O O . GLY A 1 192 ? 20.868 7.977 -29.228 1.00 98.06 192 GLY A O 1
ATOM 1470 N N . ARG A 1 193 ? 19.813 6.900 -27.563 1.00 97.75 193 ARG A N 1
ATOM 1471 C CA . ARG A 1 193 ? 18.484 6.856 -28.193 1.00 97.75 193 ARG A CA 1
ATOM 1472 C C . ARG A 1 193 ? 17.472 7.685 -27.405 1.00 97.75 193 ARG A C 1
ATOM 1474 O O . ARG A 1 193 ? 17.544 7.775 -26.186 1.00 97.75 193 ARG A O 1
ATOM 1481 N N . VAL A 1 194 ? 16.489 8.243 -28.112 1.00 96.25 194 VAL A N 1
ATOM 1482 C CA . VAL A 1 194 ? 15.350 8.957 -27.518 1.00 96.25 194 VAL A CA 1
ATOM 1483 C C . VAL A 1 194 ? 14.061 8.239 -27.921 1.00 96.25 194 VAL A C 1
ATOM 1485 O O . VAL A 1 194 ? 13.781 8.144 -29.121 1.00 96.25 194 VAL A O 1
ATOM 1488 N N . PRO A 1 195 ? 13.275 7.717 -26.964 1.00 94.62 195 PRO A N 1
ATOM 1489 C CA . PRO A 1 195 ? 11.982 7.118 -27.269 1.00 94.62 195 PRO A CA 1
ATOM 1490 C C . PRO A 1 195 ? 11.031 8.145 -27.893 1.00 94.62 195 PRO A C 1
ATOM 1492 O O . PRO A 1 195 ? 10.879 9.253 -27.387 1.00 94.62 195 PRO A O 1
ATOM 1495 N N . ARG A 1 196 ? 10.368 7.780 -28.998 1.00 95.06 196 ARG A N 1
ATOM 1496 C CA . ARG A 1 196 ? 9.336 8.630 -29.626 1.00 95.06 196 ARG A CA 1
ATOM 1497 C C . ARG A 1 196 ? 7.999 8.560 -28.881 1.00 95.06 196 ARG A C 1
ATOM 1499 O O . ARG A 1 196 ? 7.227 9.512 -28.911 1.00 95.06 196 ARG A O 1
ATOM 1506 N N . THR A 1 197 ? 7.721 7.422 -28.257 1.00 94.69 197 THR A N 1
ATOM 1507 C CA . THR A 1 197 ? 6.463 7.103 -27.580 1.00 94.69 197 THR A CA 1
ATOM 1508 C C . THR A 1 197 ? 6.761 6.460 -26.234 1.00 94.69 197 THR A C 1
ATOM 1510 O O . THR A 1 197 ? 7.823 5.862 -26.048 1.00 94.69 197 THR A O 1
ATOM 1513 N N . VAL A 1 198 ? 5.809 6.561 -25.309 1.00 91.12 198 VAL A N 1
ATOM 1514 C CA . VAL A 1 198 ? 5.803 5.770 -24.074 1.00 91.12 198 VAL A CA 1
ATOM 1515 C C . VAL A 1 198 ? 4.897 4.547 -24.261 1.00 91.12 198 VAL A C 1
ATOM 1517 O O . VAL A 1 198 ? 3.916 4.652 -25.002 1.00 91.12 198 VAL A O 1
ATOM 1520 N N . PRO A 1 199 ? 5.202 3.397 -23.639 1.00 95.44 199 PRO A N 1
ATOM 1521 C CA . PRO A 1 199 ? 4.315 2.237 -23.658 1.00 95.44 199 PRO A CA 1
ATOM 1522 C C . PRO A 1 199 ? 2.955 2.542 -23.011 1.00 95.44 199 PRO A C 1
ATOM 1524 O O . PRO A 1 199 ? 2.860 3.411 -22.142 1.00 95.44 199 PRO A O 1
ATOM 1527 N N . GLU A 1 200 ? 1.914 1.800 -23.396 1.00 95.00 200 GLU A N 1
ATOM 1528 C CA . GLU A 1 200 ? 0.553 1.951 -22.846 1.00 95.00 200 GLU A CA 1
ATOM 1529 C C . GLU A 1 200 ? 0.509 1.755 -21.329 1.00 95.00 200 GLU A C 1
ATOM 1531 O O . GLU A 1 200 ? -0.202 2.470 -20.622 1.00 95.00 200 GLU A O 1
ATOM 1536 N N . ASN A 1 201 ? 1.337 0.848 -20.811 1.00 94.50 201 ASN A N 1
ATOM 1537 C CA . ASN A 1 201 ? 1.432 0.593 -19.383 1.00 94.50 201 ASN A CA 1
ATOM 1538 C C . ASN A 1 201 ? 2.080 1.763 -18.605 1.00 94.50 201 ASN A C 1
ATOM 1540 O O . ASN A 1 201 ? 1.887 1.850 -17.402 1.00 94.50 201 ASN A O 1
ATOM 1544 N N . LEU A 1 202 ? 2.720 2.733 -19.281 1.00 96.69 202 LEU A N 1
ATOM 1545 C CA . LEU A 1 202 ? 3.178 4.023 -18.730 1.00 96.69 202 LEU A CA 1
ATOM 1546 C C . LEU A 1 202 ? 2.269 5.199 -19.139 1.00 96.69 202 LEU A C 1
ATOM 1548 O O . LEU A 1 202 ? 2.722 6.350 -19.265 1.00 96.69 202 LEU A O 1
ATOM 1552 N N . SER A 1 203 ? 0.992 4.939 -19.406 1.00 96.06 203 SER A N 1
ATOM 1553 C CA . SER A 1 203 ? -0.006 5.972 -19.689 1.00 96.06 203 SER A CA 1
ATOM 1554 C C . SER A 1 203 ? -0.525 6.642 -18.409 1.00 96.06 203 SER A C 1
ATOM 1556 O O . SER A 1 203 ? -0.300 6.189 -17.288 1.00 96.06 203 SER A O 1
ATOM 1558 N N . VAL A 1 204 ? -1.2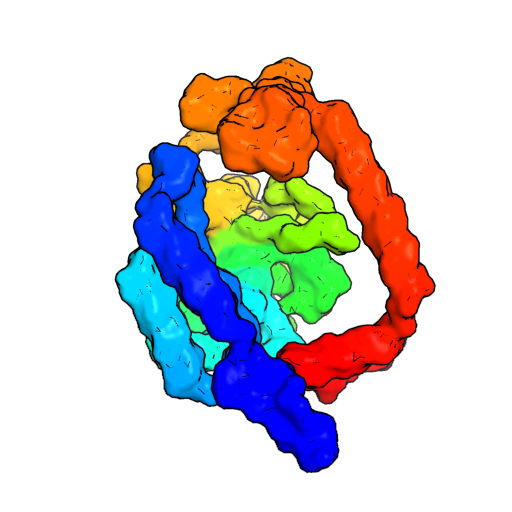29 7.765 -18.578 1.00 94.69 204 VAL A N 1
ATOM 1559 C CA . VAL A 1 204 ? -1.956 8.403 -17.466 1.00 94.69 204 VAL A CA 1
ATOM 1560 C C . VAL A 1 204 ? -3.128 7.526 -17.017 1.00 94.69 204 VAL A C 1
ATOM 1562 O O . VAL A 1 204 ? -3.409 7.459 -15.827 1.00 94.69 204 VAL A O 1
ATOM 1565 N N . GLU A 1 205 ? -3.762 6.820 -17.955 1.00 93.94 205 GLU A N 1
ATOM 1566 C CA . GLU A 1 205 ? -4.825 5.856 -17.669 1.00 93.94 205 GLU A CA 1
ATOM 1567 C C . GLU A 1 205 ? -4.321 4.706 -16.791 1.00 93.94 205 GLU A C 1
ATOM 1569 O O . GLU A 1 205 ? -4.946 4.393 -15.784 1.00 93.94 205 GLU A O 1
ATOM 1574 N N . ALA A 1 206 ? -3.141 4.154 -17.087 1.00 96.06 206 ALA A N 1
ATOM 1575 C CA . ALA A 1 206 ? -2.509 3.141 -16.245 1.00 96.06 206 ALA A CA 1
ATOM 1576 C C . ALA A 1 206 ? -2.293 3.638 -14.803 1.00 96.06 206 ALA A C 1
ATOM 1578 O O . ALA A 1 206 ? -2.682 2.962 -13.854 1.00 96.06 206 ALA A O 1
ATOM 1579 N N . ALA A 1 207 ? -1.742 4.845 -14.631 1.00 96.00 207 ALA A N 1
ATOM 1580 C CA . ALA A 1 207 ? -1.560 5.452 -13.310 1.00 96.00 207 ALA A CA 1
ATOM 1581 C C . ALA A 1 207 ? -2.891 5.681 -12.572 1.00 96.00 207 ALA A C 1
ATOM 1583 O O . ALA A 1 207 ? -2.988 5.461 -11.366 1.00 96.00 207 ALA A O 1
ATOM 1584 N N . PHE A 1 208 ? -3.924 6.111 -13.296 1.00 93.81 208 PHE A N 1
ATOM 1585 C CA . PHE A 1 208 ? -5.255 6.319 -12.741 1.00 93.81 208 PHE A CA 1
ATOM 1586 C C . PHE A 1 208 ? -5.911 4.999 -12.308 1.00 93.81 208 PHE A C 1
ATOM 1588 O O . PHE A 1 208 ? -6.465 4.932 -11.211 1.00 93.81 208 PHE A O 1
ATOM 1595 N N . ASN A 1 209 ? -5.779 3.934 -13.103 1.00 95.06 209 ASN A N 1
ATOM 1596 C CA . ASN A 1 209 ? -6.266 2.601 -12.748 1.00 95.06 209 ASN A CA 1
ATOM 1597 C C . ASN A 1 209 ? -5.563 2.067 -11.489 1.00 95.06 209 ASN A C 1
ATOM 1599 O O . ASN A 1 209 ? -6.233 1.555 -10.592 1.00 95.06 209 ASN A O 1
ATOM 1603 N N . LEU A 1 210 ? -4.244 2.269 -11.373 1.00 96.75 210 LEU A N 1
ATOM 1604 C CA . LEU A 1 210 ? -3.457 1.911 -10.184 1.00 96.75 210 LEU A CA 1
ATOM 1605 C C . LEU A 1 210 ? -3.920 2.643 -8.911 1.00 96.75 210 LEU A C 1
ATOM 1607 O O . LEU A 1 210 ? -3.891 2.070 -7.823 1.00 96.75 210 LEU A O 1
ATOM 1611 N N . ALA A 1 211 ? -4.373 3.893 -9.045 1.00 94.81 211 ALA A N 1
ATOM 1612 C CA . ALA A 1 211 ? -4.898 4.711 -7.948 1.00 94.81 211 ALA A CA 1
ATOM 1613 C C . ALA A 1 211 ? -6.380 4.446 -7.617 1.00 94.81 211 ALA A C 1
ATOM 1615 O O . ALA A 1 211 ? -6.898 5.022 -6.659 1.00 94.81 211 ALA A O 1
ATOM 1616 N N . THR A 1 212 ? -7.080 3.639 -8.420 1.00 93.88 212 THR A N 1
ATOM 1617 C CA . THR A 1 212 ? -8.530 3.426 -8.302 1.00 93.88 212 THR A CA 1
ATOM 1618 C C . THR A 1 212 ? -8.889 1.942 -8.345 1.00 93.88 212 THR A C 1
ATOM 1620 O O . THR A 1 212 ? -8.824 1.275 -7.311 1.00 93.88 212 THR A O 1
ATOM 1623 N N . ILE A 1 213 ? -9.262 1.413 -9.514 1.00 94.88 213 ILE A N 1
ATOM 1624 C CA . ILE A 1 213 ? -9.795 0.056 -9.669 1.00 94.88 213 ILE A CA 1
ATOM 1625 C C . ILE A 1 213 ? -8.815 -1.009 -9.180 1.00 94.88 213 ILE A C 1
ATOM 1627 O O . ILE A 1 213 ? -9.237 -1.959 -8.535 1.00 94.88 213 ILE A O 1
ATOM 1631 N N . LYS A 1 214 ? -7.505 -0.817 -9.366 1.00 96.44 214 LYS A N 1
ATOM 1632 C CA . LYS A 1 214 ? -6.500 -1.765 -8.875 1.00 96.44 214 LYS A CA 1
ATOM 1633 C C . LYS A 1 214 ? -6.401 -1.814 -7.352 1.00 96.44 214 LYS A C 1
ATOM 1635 O O . LYS A 1 214 ? -6.189 -2.883 -6.792 1.00 96.44 214 LYS A O 1
ATOM 1640 N N . GLY A 1 215 ? -6.606 -0.687 -6.669 1.00 95.44 215 GLY A N 1
ATOM 1641 C CA . GLY A 1 215 ? -6.728 -0.670 -5.208 1.00 95.44 215 GLY A CA 1
ATOM 1642 C C . GLY A 1 215 ? -7.999 -1.378 -4.732 1.00 95.44 215 GLY A C 1
ATOM 1643 O O . GLY A 1 215 ? -7.973 -2.094 -3.734 1.00 95.44 215 GLY A O 1
ATOM 1644 N N . ALA A 1 216 ? -9.100 -1.232 -5.476 1.00 94.62 216 ALA A N 1
ATOM 1645 C CA . ALA A 1 216 ? -10.337 -1.957 -5.200 1.00 94.62 216 ALA A CA 1
ATOM 1646 C C . ALA A 1 216 ? -10.188 -3.469 -5.439 1.00 94.62 216 ALA A C 1
ATOM 1648 O O . ALA A 1 216 ? -10.682 -4.251 -4.634 1.00 94.62 216 ALA A O 1
ATOM 1649 N N . GLU A 1 217 ? -9.493 -3.887 -6.500 1.00 95.69 217 GLU A N 1
ATOM 1650 C CA . GLU A 1 217 ? -9.127 -5.288 -6.755 1.00 95.69 217 GLU A CA 1
ATOM 1651 C C . GLU A 1 217 ? -8.283 -5.845 -5.604 1.00 95.69 217 GLU A C 1
ATOM 1653 O O . GLU A 1 217 ? -8.691 -6.828 -4.991 1.00 95.69 217 GLU A O 1
ATOM 1658 N N . ALA A 1 218 ? -7.198 -5.156 -5.229 1.00 96.44 218 ALA A N 1
ATOM 1659 C CA . ALA A 1 218 ? -6.318 -5.570 -4.135 1.00 96.44 218 ALA A CA 1
ATOM 1660 C C . ALA A 1 218 ? -7.058 -5.727 -2.798 1.00 96.44 218 ALA A C 1
ATOM 1662 O O . ALA A 1 218 ? -6.791 -6.647 -2.031 1.00 96.44 218 ALA A O 1
ATOM 1663 N N . ALA A 1 219 ? -8.024 -4.848 -2.520 1.00 95.00 219 ALA A N 1
ATOM 1664 C CA . ALA A 1 219 ? -8.845 -4.910 -1.315 1.00 95.00 219 ALA A CA 1
ATOM 1665 C C . ALA A 1 219 ? -10.022 -5.902 -1.402 1.00 95.00 219 ALA A C 1
ATOM 1667 O O . ALA A 1 219 ? -10.805 -5.980 -0.454 1.00 95.00 219 ALA A O 1
ATOM 1668 N N . ASN A 1 220 ? -10.182 -6.655 -2.498 1.00 93.69 220 ASN A N 1
ATOM 1669 C CA . ASN A 1 220 ? -11.331 -7.534 -2.747 1.00 93.69 220 ASN A CA 1
ATOM 1670 C C . ASN A 1 220 ? -12.686 -6.785 -2.742 1.00 93.69 220 ASN A C 1
ATOM 1672 O O . ASN A 1 220 ? -13.689 -7.257 -2.197 1.00 93.69 220 ASN A O 1
ATOM 1676 N N . MET A 1 221 ? -12.712 -5.591 -3.342 1.00 91.81 221 MET A N 1
ATOM 1677 C CA . MET A 1 221 ? -13.843 -4.650 -3.362 1.00 91.81 221 MET A CA 1
ATOM 1678 C C . MET A 1 221 ? -14.202 -4.117 -4.760 1.00 91.81 221 MET A C 1
ATOM 1680 O O . MET A 1 221 ? -15.017 -3.203 -4.864 1.00 91.81 221 MET A O 1
ATOM 1684 N N . SER A 1 222 ? -13.655 -4.677 -5.840 1.00 89.50 222 SER A N 1
ATOM 1685 C CA . SER A 1 222 ? -13.890 -4.206 -7.221 1.00 89.50 222 SER A CA 1
ATOM 1686 C C . SER A 1 222 ? -15.359 -4.236 -7.677 1.00 89.50 222 SER A C 1
ATOM 1688 O O . SER A 1 222 ? -15.737 -3.501 -8.585 1.00 89.50 222 SER A O 1
ATOM 1690 N N . ASN A 1 223 ? -16.207 -5.041 -7.027 1.00 87.25 223 ASN A N 1
ATOM 1691 C CA . ASN A 1 223 ? -17.656 -5.078 -7.275 1.00 87.25 223 ASN A CA 1
ATOM 1692 C C . ASN A 1 223 ? -18.449 -4.018 -6.483 1.00 87.25 223 ASN A C 1
ATOM 1694 O O . ASN A 1 223 ? -19.643 -3.849 -6.719 1.00 87.25 223 ASN A O 1
ATOM 1698 N N . GLU A 1 224 ? -17.816 -3.346 -5.520 1.00 84.19 224 GLU A N 1
ATOM 1699 C CA . GLU A 1 224 ? -18.456 -2.393 -4.602 1.00 84.19 224 GLU A CA 1
ATOM 1700 C C . GLU A 1 224 ? -17.964 -0.961 -4.836 1.00 84.19 224 GLU A C 1
ATOM 1702 O O . GLU A 1 224 ? -18.743 -0.012 -4.759 1.00 84.19 224 GLU A O 1
ATOM 1707 N N . VAL A 1 225 ? -16.673 -0.799 -5.135 1.00 82.00 225 VAL A N 1
ATOM 1708 C CA . VAL A 1 225 ? -16.019 0.492 -5.366 1.00 82.00 225 VAL A CA 1
ATOM 1709 C C . VAL A 1 225 ? -15.080 0.404 -6.570 1.00 82.00 225 VAL A C 1
ATOM 1711 O O . VAL A 1 225 ? -14.666 -0.679 -6.970 1.00 82.00 225 VAL A O 1
ATOM 1714 N N . GLY A 1 226 ? -14.700 1.555 -7.129 1.00 67.12 226 GLY A N 1
ATOM 1715 C CA . GLY A 1 226 ? -13.597 1.623 -8.094 1.00 67.12 226 GLY A CA 1
ATOM 1716 C C . GLY A 1 226 ? -13.961 1.885 -9.555 1.00 67.12 226 GLY A C 1
ATOM 1717 O O . GLY A 1 226 ? -13.079 1.735 -10.392 1.00 67.12 226 GLY A O 1
ATOM 1718 N N . LEU A 1 227 ? -15.180 2.328 -9.900 1.00 67.62 227 LEU A N 1
ATOM 1719 C CA . LEU A 1 227 ? -15.520 2.659 -11.296 1.00 67.62 227 LEU A CA 1
ATOM 1720 C C . LEU A 1 227 ? -16.238 4.007 -11.502 1.00 67.62 227 LEU A C 1
ATOM 1722 O O . LEU A 1 227 ? -17.108 4.400 -10.730 1.00 67.62 227 LEU A O 1
ATOM 1726 N N . ALA A 1 228 ? -15.850 4.641 -12.620 1.00 53.88 228 ALA A N 1
ATOM 1727 C CA . ALA A 1 228 ? -16.232 5.934 -13.207 1.00 53.88 228 ALA A CA 1
ATOM 1728 C C . ALA A 1 228 ? -15.727 7.206 -12.492 1.00 53.88 228 ALA A C 1
ATOM 1730 O O . ALA A 1 228 ? -16.473 7.908 -11.814 1.00 53.88 228 ALA A O 1
ATOM 1731 N N . SER A 1 229 ? -14.472 7.591 -12.753 1.00 58.56 229 SER A N 1
ATOM 1732 C CA . SER A 1 229 ? -14.065 9.000 -12.657 1.00 58.56 229 SER A CA 1
ATOM 1733 C C . SER A 1 229 ? -13.138 9.402 -13.810 1.00 58.56 229 SER A C 1
ATOM 1735 O O . SER A 1 229 ? -12.384 8.592 -14.337 1.00 58.56 229 SER A O 1
ATOM 1737 N N . ILE A 1 230 ? -13.247 10.659 -14.248 1.00 53.84 230 ILE A N 1
ATOM 1738 C CA . ILE A 1 230 ? -12.314 11.298 -15.182 1.00 53.84 230 ILE A CA 1
ATOM 1739 C C . ILE A 1 230 ? -11.501 12.278 -14.344 1.00 53.84 230 ILE A C 1
ATOM 1741 O O . ILE A 1 230 ? -12.060 13.226 -13.795 1.00 53.84 230 ILE A O 1
ATOM 1745 N N . ILE A 1 231 ? -10.194 12.050 -14.234 1.00 58.38 231 ILE A N 1
ATOM 1746 C CA . ILE A 1 231 ? -9.281 12.938 -13.511 1.00 58.38 231 ILE A CA 1
ATOM 1747 C C . ILE A 1 231 ? -8.339 13.593 -14.525 1.00 58.38 231 ILE A C 1
ATOM 1749 O O . ILE A 1 231 ? -7.669 12.911 -15.298 1.00 58.38 231 ILE A O 1
ATOM 1753 N N . LEU A 1 232 ? -8.310 14.929 -14.540 1.00 57.81 232 LEU A N 1
ATOM 1754 C CA . LEU A 1 232 ? -7.337 15.721 -15.303 1.00 57.81 232 LEU A CA 1
ATOM 1755 C C . LEU A 1 232 ? -6.174 16.132 -14.380 1.00 57.81 232 LEU A C 1
ATOM 1757 O O . LEU A 1 232 ? -5.899 15.473 -13.382 1.00 57.81 232 LEU A O 1
ATOM 1761 N N . HIS A 1 233 ? -5.433 17.195 -14.705 1.00 57.34 233 HIS A N 1
ATOM 1762 C CA . HIS A 1 233 ? -4.402 17.711 -13.804 1.00 57.34 233 HIS A CA 1
ATOM 1763 C C . HIS A 1 233 ? -5.057 18.259 -12.529 1.00 57.34 233 HIS A C 1
ATOM 1765 O O . HIS A 1 233 ? -5.495 19.403 -12.502 1.00 57.34 233 HIS A O 1
ATOM 1771 N N . SER A 1 234 ? -5.131 17.427 -11.494 1.00 61.88 234 SER A N 1
ATOM 1772 C CA . SER A 1 234 ? -5.844 17.746 -10.262 1.00 61.88 234 SER A CA 1
ATOM 1773 C C . SER A 1 234 ? -4.960 17.530 -9.042 1.00 61.88 234 SER A C 1
ATOM 1775 O O . SER A 1 234 ? -4.144 16.607 -8.970 1.00 61.88 234 SER A O 1
ATOM 1777 N N . THR A 1 235 ? -5.149 18.400 -8.070 1.00 76.31 235 THR A N 1
ATOM 1778 C CA . THR A 1 235 ? -4.771 18.244 -6.672 1.00 76.31 235 THR A CA 1
ATOM 1779 C C . THR A 1 235 ? -6.038 17.946 -5.861 1.00 76.31 235 THR A C 1
ATOM 1781 O O . THR A 1 235 ? -7.147 18.199 -6.340 1.00 76.31 235 THR A O 1
ATOM 1784 N N . PRO A 1 236 ? -5.932 17.477 -4.605 1.00 76.69 236 PRO A N 1
ATOM 1785 C CA . PRO A 1 236 ? -7.104 17.366 -3.734 1.00 76.69 236 PRO A CA 1
ATOM 1786 C C . PRO A 1 236 ? -7.885 18.686 -3.564 1.00 76.69 236 PRO A C 1
ATOM 1788 O O . PRO A 1 236 ? -9.078 18.661 -3.247 1.00 76.69 236 PRO A O 1
ATOM 1791 N N . ALA A 1 237 ? -7.237 19.839 -3.780 1.00 81.56 237 ALA A N 1
ATOM 1792 C CA . ALA A 1 237 ? -7.881 21.150 -3.737 1.00 81.56 237 ALA A CA 1
ATOM 1793 C C . ALA A 1 237 ? -8.833 21.380 -4.923 1.00 81.56 237 ALA A C 1
ATOM 1795 O O . ALA A 1 237 ? -9.864 22.019 -4.735 1.00 81.56 237 ALA A O 1
ATOM 1796 N N . ASP A 1 238 ? -8.548 20.792 -6.088 1.00 84.62 238 ASP A N 1
ATOM 1797 C CA . ASP A 1 238 ? -9.367 20.926 -7.302 1.00 84.62 238 ASP A CA 1
ATOM 1798 C C . ASP A 1 238 ? -10.632 20.053 -7.271 1.00 84.62 238 ASP A C 1
ATOM 1800 O O . ASP A 1 238 ? -11.510 20.184 -8.122 1.00 84.62 238 ASP A O 1
ATOM 1804 N N . ILE A 1 239 ? -10.747 19.151 -6.288 1.00 84.88 239 ILE A N 1
ATOM 1805 C CA . ILE A 1 239 ? -11.953 18.346 -6.085 1.00 84.88 239 ILE A CA 1
ATOM 1806 C C . ILE A 1 239 ? -13.057 19.266 -5.564 1.00 84.88 239 ILE A C 1
ATOM 1808 O O . ILE A 1 239 ? -13.064 19.611 -4.387 1.00 84.88 239 ILE A O 1
ATOM 1812 N N . ASP A 1 240 ? -13.994 19.671 -6.409 1.00 89.25 240 ASP A N 1
ATOM 1813 C CA . ASP A 1 240 ? -15.074 20.562 -5.982 1.00 89.25 240 ASP A CA 1
ATOM 1814 C C . ASP A 1 240 ? -16.064 19.860 -5.038 1.00 89.25 240 ASP A C 1
ATOM 1816 O O . ASP A 1 240 ? -16.340 20.345 -3.937 1.00 89.25 240 ASP A O 1
ATOM 1820 N N . THR A 1 241 ? -16.531 18.682 -5.459 1.00 90.06 241 THR A N 1
ATOM 1821 C CA . THR A 1 241 ? -17.599 17.934 -4.800 1.00 90.06 241 THR A CA 1
ATOM 1822 C C . THR A 1 241 ? -17.169 16.496 -4.511 1.00 90.06 241 THR A C 1
ATOM 1824 O O . THR A 1 241 ? -16.570 15.832 -5.355 1.00 90.06 241 THR A O 1
ATOM 1827 N N . VAL A 1 242 ? -17.483 16.005 -3.310 1.00 89.88 242 VAL A N 1
ATOM 1828 C CA . VAL A 1 242 ? -17.277 14.605 -2.899 1.00 89.88 242 VAL A CA 1
ATOM 1829 C C . VAL A 1 242 ? -18.601 14.065 -2.396 1.00 89.88 242 VAL A C 1
ATOM 1831 O O . VAL A 1 242 ? -19.196 14.657 -1.498 1.00 89.88 242 VAL A O 1
ATOM 1834 N N . ILE A 1 243 ? -19.037 12.935 -2.943 1.00 88.94 243 ILE A N 1
ATOM 1835 C CA . ILE A 1 243 ? -20.269 12.252 -2.548 1.00 88.94 243 ILE A CA 1
ATOM 1836 C C . ILE A 1 243 ? -19.891 10.857 -2.051 1.00 88.94 243 ILE A C 1
ATOM 1838 O O . ILE A 1 243 ? -19.203 10.120 -2.751 1.00 88.94 243 ILE A O 1
ATOM 1842 N N . VAL A 1 244 ? -20.331 10.507 -0.845 1.00 87.44 244 VAL A N 1
ATOM 1843 C CA . VAL A 1 244 ? -20.135 9.183 -0.234 1.00 87.44 244 VAL A CA 1
ATOM 1844 C C . VAL A 1 244 ? -21.512 8.635 0.117 1.00 87.44 244 VAL A C 1
ATOM 1846 O O . VAL A 1 244 ? -22.223 9.272 0.892 1.00 87.44 244 VAL A O 1
ATOM 1849 N N . ASP A 1 245 ? -21.900 7.501 -0.472 1.00 83.62 245 ASP A N 1
ATOM 1850 C CA . ASP A 1 245 ? -23.236 6.889 -0.336 1.00 83.62 245 ASP A CA 1
ATOM 1851 C C . ASP A 1 245 ? -24.391 7.874 -0.586 1.00 83.62 245 ASP A C 1
ATOM 1853 O O . ASP A 1 245 ? -25.355 7.961 0.170 1.00 83.62 245 ASP A O 1
ATOM 1857 N N . GLY A 1 246 ? -24.267 8.696 -1.632 1.00 86.69 246 GLY A N 1
ATOM 1858 C CA . GLY A 1 246 ? -25.269 9.715 -1.967 1.00 86.69 246 GLY A CA 1
ATOM 1859 C C . GLY A 1 246 ? -25.272 10.949 -1.052 1.00 86.69 246 GLY A C 1
ATOM 1860 O O . GLY A 1 246 ? -26.034 11.880 -1.302 1.00 86.69 246 GLY A O 1
ATOM 1861 N N . ILE A 1 247 ? -24.411 11.008 -0.030 1.00 89.44 247 ILE A N 1
ATOM 1862 C CA . ILE A 1 247 ? -24.284 12.153 0.879 1.00 89.44 247 ILE A CA 1
ATOM 1863 C C . ILE A 1 247 ? -23.128 13.043 0.427 1.00 89.44 247 ILE A C 1
ATOM 1865 O O . ILE A 1 247 ? -21.983 12.593 0.337 1.00 89.44 247 ILE A O 1
ATOM 1869 N N . ILE A 1 248 ? -23.406 14.328 0.205 1.00 92.62 248 ILE A N 1
ATOM 1870 C CA . ILE A 1 248 ? -22.380 15.328 -0.109 1.00 92.62 248 ILE A CA 1
ATOM 1871 C C . ILE A 1 248 ? -21.498 15.546 1.132 1.00 92.62 248 ILE A C 1
ATOM 1873 O O . ILE A 1 248 ? -21.982 15.881 2.212 1.00 92.62 248 ILE A O 1
ATOM 1877 N N . ARG A 1 249 ? -20.189 15.332 0.984 1.00 92.94 249 ARG A N 1
ATOM 1878 C CA . ARG A 1 249 ? -19.154 15.516 2.019 1.00 92.94 249 ARG A CA 1
ATOM 1879 C C . ARG A 1 249 ? -18.254 16.718 1.749 1.00 92.94 249 ARG A C 1
ATOM 1881 O O . ARG A 1 249 ? -17.650 17.251 2.677 1.00 92.94 249 ARG A O 1
ATOM 1888 N N . LYS A 1 250 ? -18.176 17.150 0.492 1.00 93.81 250 LYS A N 1
ATOM 1889 C CA . LYS A 1 250 ? -17.473 18.355 0.047 1.00 93.81 250 LYS A CA 1
ATOM 1890 C C . LYS A 1 250 ? -18.334 19.040 -1.008 1.00 93.81 250 LYS A C 1
ATOM 1892 O O . LYS A 1 250 ? -18.870 18.330 -1.852 1.00 93.81 250 LYS A O 1
ATOM 1897 N N . GLU A 1 251 ? -18.457 20.360 -0.948 1.00 94.31 251 GLU A N 1
ATOM 1898 C CA . GLU A 1 251 ? -19.169 21.182 -1.937 1.00 94.31 251 GLU A CA 1
ATOM 1899 C C . GLU A 1 251 ? -18.463 22.535 -2.071 1.00 94.31 251 GLU A C 1
ATOM 1901 O O . GLU A 1 251 ? -18.008 23.104 -1.069 1.00 94.31 251 GLU A O 1
ATOM 1906 N N . GLY A 1 252 ? -18.322 23.050 -3.297 1.00 92.81 252 GLY A N 1
ATOM 1907 C CA . GLY A 1 252 ? -17.654 24.334 -3.533 1.00 92.81 252 GLY A CA 1
ATOM 1908 C C . GLY A 1 252 ? -16.205 24.347 -3.032 1.00 92.81 252 GLY A C 1
ATOM 1909 O O . GLY A 1 252 ? -15.736 25.357 -2.498 1.00 92.81 252 GLY A O 1
ATOM 1910 N N . GLY A 1 253 ? -15.526 23.197 -3.078 1.00 90.00 253 GLY A N 1
ATOM 1911 C CA . GLY A 1 253 ? -14.162 23.041 -2.577 1.00 90.00 253 GLY A CA 1
ATOM 1912 C C . GLY A 1 253 ? -14.032 22.947 -1.047 1.00 90.00 253 GLY A C 1
ATOM 1913 O O . GLY A 1 253 ? -12.907 22.844 -0.551 1.00 90.00 253 GLY A O 1
ATOM 1914 N N . LYS A 1 254 ? -15.129 22.939 -0.276 1.00 91.62 254 LYS A N 1
ATOM 1915 C CA . LYS A 1 254 ? -15.107 22.941 1.201 1.00 91.62 254 LYS A CA 1
ATOM 1916 C C . LYS A 1 254 ? -15.732 21.681 1.789 1.00 91.62 254 LYS A C 1
ATOM 1918 O O . LYS A 1 254 ? -16.785 21.243 1.341 1.00 91.62 254 LYS A O 1
ATOM 1923 N N . LEU A 1 255 ? -15.090 21.113 2.813 1.00 93.62 255 LEU A N 1
ATOM 1924 C CA . LEU A 1 255 ? -15.655 19.994 3.572 1.00 93.62 255 LEU A CA 1
ATOM 1925 C C . LEU A 1 255 ? -16.890 20.454 4.349 1.00 93.62 255 LEU A C 1
ATOM 1927 O O . LEU A 1 255 ? -16.855 21.487 5.023 1.00 93.62 255 LEU A O 1
ATOM 1931 N N . LEU A 1 256 ? -17.958 19.667 4.267 1.00 95.06 256 LEU A N 1
ATOM 1932 C CA . LEU A 1 256 ? -19.191 19.910 5.004 1.00 95.06 256 LEU A CA 1
ATOM 1933 C C . LEU A 1 256 ? -19.101 19.292 6.410 1.00 95.06 256 LEU A C 1
ATOM 1935 O O . LEU A 1 256 ? -18.482 18.236 6.572 1.00 95.06 256 LEU A O 1
ATOM 1939 N N . PRO A 1 257 ? -19.709 19.916 7.436 1.00 95.06 257 PRO A N 1
ATOM 1940 C CA . PRO A 1 257 ? -19.771 19.331 8.769 1.00 95.06 257 PRO A CA 1
ATOM 1941 C C . PRO A 1 257 ? -20.501 17.984 8.768 1.00 95.06 257 PRO A C 1
ATOM 1943 O O . PRO A 1 257 ? -21.457 17.783 8.017 1.00 95.06 257 PRO A O 1
ATOM 1946 N N . VAL A 1 258 ? -20.085 17.069 9.643 1.00 92.62 258 VAL A N 1
ATOM 1947 C CA . VAL A 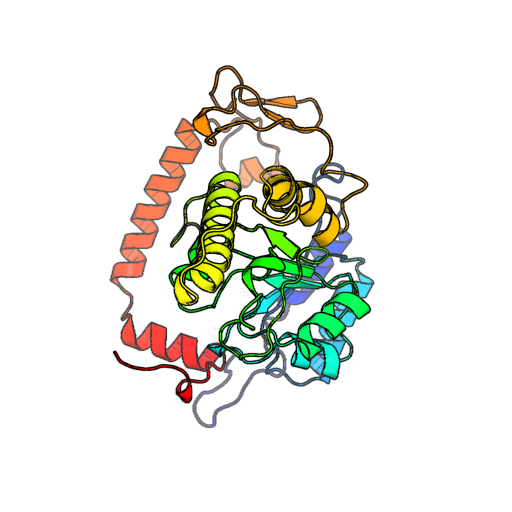1 258 ? -20.689 15.735 9.765 1.00 92.62 258 VAL A CA 1
ATOM 1948 C C . VAL A 1 258 ? -21.375 15.566 11.112 1.00 92.62 258 VAL A C 1
ATOM 1950 O O . VAL A 1 258 ? -20.833 15.952 12.146 1.00 92.62 258 VAL A O 1
ATOM 1953 N N . SER A 1 259 ? -22.572 14.978 11.108 1.00 90.25 259 SER A N 1
ATOM 1954 C CA . SER A 1 259 ? -23.230 14.558 12.345 1.00 90.25 259 SER A CA 1
ATOM 1955 C C . SER A 1 259 ? -22.484 13.372 12.952 1.00 90.25 259 SER A C 1
ATOM 1957 O O . SER A 1 259 ? -22.039 12.475 12.233 1.00 90.25 259 SER A O 1
ATOM 1959 N N . VAL A 1 260 ? -22.336 13.397 14.272 1.00 88.06 260 VAL A N 1
ATOM 1960 C CA . VAL A 1 260 ? -21.633 12.374 15.041 1.00 88.06 260 VAL A CA 1
ATOM 1961 C C . VAL A 1 260 ? -22.654 11.436 15.673 1.00 88.06 260 VAL A C 1
ATOM 1963 O O . VAL A 1 260 ? -23.601 11.891 16.317 1.00 88.06 260 VAL A O 1
ATOM 1966 N N . ASP A 1 261 ? -22.462 10.128 15.506 1.00 84.19 261 ASP A N 1
ATOM 1967 C CA . ASP A 1 261 ? -23.307 9.132 16.163 1.00 84.19 261 ASP A CA 1
ATOM 1968 C C . ASP A 1 261 ? -23.079 9.084 17.689 1.00 84.19 261 ASP A C 1
ATOM 1970 O O . ASP A 1 261 ? -22.192 9.734 18.248 1.00 84.19 261 ASP A O 1
ATOM 1974 N N . GLY A 1 262 ? -23.909 8.313 18.394 1.00 82.44 262 GLY A N 1
ATOM 1975 C CA . GLY A 1 262 ? -23.847 8.225 19.853 1.00 82.44 262 GLY A CA 1
ATOM 1976 C C . GLY A 1 262 ? -22.507 7.712 20.394 1.00 82.44 262 GLY A C 1
ATOM 1977 O O . GLY A 1 262 ? -22.072 8.182 21.445 1.00 82.44 262 GLY A O 1
ATOM 1978 N N . ALA A 1 263 ? -21.840 6.797 19.688 1.00 78.62 263 ALA A N 1
ATOM 1979 C CA . ALA A 1 263 ? -20.566 6.228 20.119 1.00 78.62 263 ALA A CA 1
ATOM 1980 C C . ALA A 1 263 ? -19.427 7.235 19.919 1.00 78.62 263 ALA A C 1
ATOM 1982 O O . ALA A 1 263 ? -18.678 7.538 20.849 1.00 78.62 263 ALA A O 1
ATOM 1983 N N . ALA A 1 264 ? -19.345 7.842 18.737 1.00 80.25 264 ALA A N 1
ATOM 1984 C CA . ALA A 1 264 ? -18.343 8.852 18.435 1.00 80.25 264 ALA A CA 1
ATOM 1985 C C . ALA A 1 264 ? -18.554 10.140 19.253 1.00 80.25 264 ALA A C 1
ATOM 1987 O O . ALA A 1 264 ? -17.587 10.840 19.565 1.00 80.25 264 ALA A O 1
ATOM 1988 N N . ARG A 1 265 ? -19.783 10.444 19.688 1.00 87.81 265 ARG A N 1
ATOM 1989 C CA . ARG A 1 265 ? -20.065 11.576 20.583 1.00 87.81 265 ARG A CA 1
ATOM 1990 C C . ARG A 1 265 ? -19.450 11.393 21.970 1.00 87.81 265 ARG A C 1
ATOM 1992 O O . ARG A 1 265 ? -19.002 12.378 22.551 1.00 87.81 265 ARG A O 1
ATOM 1999 N N . GLN A 1 266 ? -19.380 10.162 22.485 1.00 86.94 266 GLN A N 1
ATOM 2000 C CA . GLN A 1 266 ? -18.712 9.879 23.766 1.00 86.94 266 GLN A CA 1
ATOM 2001 C C . GLN A 1 266 ? -17.213 10.196 23.709 1.00 86.94 266 GLN A C 1
ATOM 2003 O O . GLN A 1 266 ? -16.643 10.641 24.700 1.00 86.94 266 GLN A O 1
ATOM 2008 N N . VAL A 1 267 ? -16.593 10.005 22.542 1.00 83.31 267 VAL A N 1
ATOM 2009 C CA . VAL A 1 267 ? -15.165 10.271 22.325 1.00 83.31 267 VAL A CA 1
ATOM 2010 C C . VAL A 1 267 ? -14.913 11.742 22.002 1.00 83.31 267 VAL A C 1
ATOM 2012 O O . VAL A 1 267 ? -13.988 12.361 22.522 1.00 83.31 267 VAL A O 1
ATOM 2015 N N . THR A 1 268 ? -15.720 12.321 21.116 1.00 85.44 268 THR A N 1
ATOM 2016 C CA . THR A 1 268 ? -15.462 13.665 20.582 1.00 85.44 268 THR A CA 1
ATOM 2017 C C . THR A 1 268 ? -15.974 14.781 21.486 1.00 85.44 268 THR A C 1
ATOM 2019 O O . THR A 1 268 ? -15.389 15.870 21.472 1.00 85.44 268 THR A O 1
ATOM 2022 N N . GLY A 1 269 ? -17.035 14.514 22.254 1.00 88.75 269 GLY A N 1
ATOM 2023 C CA . GLY A 1 269 ? -17.815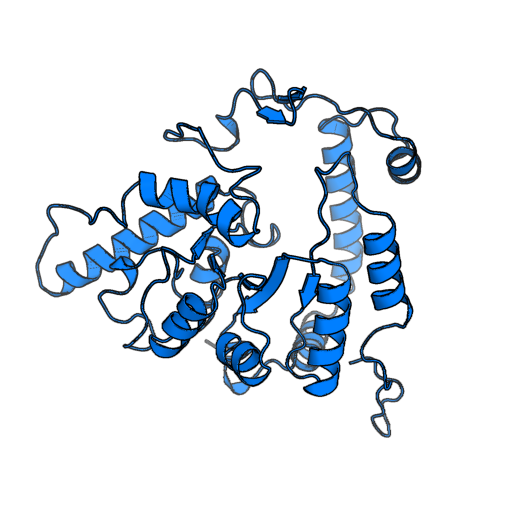 15.509 22.992 1.00 88.75 269 GLY A CA 1
ATOM 2024 C C . GLY A 1 269 ? -18.754 16.340 22.110 1.00 88.75 269 GLY A C 1
ATOM 2025 O O . GLY A 1 269 ? -19.515 17.150 22.633 1.00 88.75 269 GLY A O 1
ATOM 2026 N N . GLU A 1 270 ? -18.739 16.127 20.792 1.00 88.12 270 GLU A N 1
ATOM 2027 C CA . GLU A 1 270 ? -19.421 16.969 19.809 1.00 88.12 270 GLU A CA 1
ATOM 2028 C C . GLU A 1 270 ? -20.628 16.248 19.197 1.00 88.12 270 GLU A C 1
ATOM 2030 O O . GLU A 1 270 ? -20.653 15.026 19.060 1.00 88.12 270 GLU A O 1
ATOM 2035 N N . THR A 1 271 ? -21.649 17.011 18.805 1.00 91.12 271 THR A N 1
ATOM 2036 C CA . THR A 1 271 ? -22.795 16.484 18.028 1.00 91.12 271 THR A CA 1
ATOM 2037 C C . THR A 1 271 ? -22.596 16.620 16.523 1.00 91.12 271 THR A C 1
ATOM 2039 O O . THR A 1 271 ? -23.179 15.868 15.739 1.00 91.12 271 THR A O 1
ATOM 2042 N N . ILE A 1 272 ? -21.766 17.583 16.130 1.00 93.31 272 ILE A N 1
ATOM 2043 C CA . ILE A 1 272 ? -21.388 17.889 14.759 1.00 93.31 272 ILE A CA 1
ATOM 2044 C C . ILE A 1 272 ? -19.884 18.148 14.764 1.00 93.31 272 ILE A C 1
ATOM 2046 O O . ILE A 1 272 ? -19.389 18.889 15.610 1.00 93.31 272 ILE A O 1
ATOM 2050 N N . LEU A 1 273 ? -19.162 17.560 13.816 1.00 93.12 273 LEU A N 1
ATOM 2051 C CA . LEU A 1 273 ? -17.749 17.844 13.588 1.00 93.12 273 LEU A CA 1
ATOM 2052 C C . LEU A 1 273 ? -17.595 18.649 12.306 1.00 93.12 273 LEU A C 1
ATOM 2054 O O . LEU A 1 273 ? -17.889 18.158 11.217 1.00 93.12 273 LEU A O 1
ATOM 2058 N N . ASP A 1 274 ? -17.106 19.877 12.440 1.00 93.94 274 ASP A N 1
ATOM 2059 C CA . ASP A 1 274 ? -16.612 20.671 11.321 1.00 93.94 274 ASP A CA 1
ATOM 2060 C C . ASP A 1 274 ? -15.082 20.585 11.206 1.00 93.94 274 ASP A C 1
ATOM 2062 O O . ASP A 1 274 ? -14.368 20.171 12.128 1.00 93.94 274 ASP A O 1
ATOM 2066 N N . TRP A 1 275 ? -14.560 20.986 10.045 1.00 92.69 275 TRP A N 1
ATOM 2067 C CA . TRP A 1 275 ? -13.124 20.929 9.788 1.00 92.69 275 TRP A CA 1
ATOM 2068 C C . TRP A 1 275 ? -12.316 21.832 10.726 1.00 92.69 275 TRP A C 1
ATOM 2070 O O . TRP A 1 275 ? -11.211 21.477 11.121 1.00 92.69 275 TRP A O 1
ATOM 2080 N N . THR A 1 276 ? -12.856 22.984 11.128 1.00 92.81 276 THR A N 1
ATOM 2081 C CA . THR A 1 276 ? -12.169 23.905 12.043 1.00 92.81 276 THR A CA 1
ATOM 2082 C C . THR A 1 276 ? -11.943 23.271 13.417 1.00 92.81 276 THR A C 1
ATOM 2084 O O . THR A 1 276 ? -10.868 23.416 14.004 1.00 92.81 276 THR A O 1
ATOM 2087 N N . THR A 1 277 ? -12.929 22.536 13.919 1.00 92.56 277 THR A N 1
ATOM 2088 C CA . THR A 1 277 ? -12.883 21.811 15.190 1.00 92.56 277 THR A CA 1
ATOM 2089 C C . THR A 1 277 ? -11.901 20.652 15.114 1.00 92.56 277 THR A C 1
ATOM 2091 O O . THR A 1 277 ? -11.055 20.513 16.001 1.00 92.56 277 THR A O 1
ATOM 2094 N N . VAL A 1 278 ? -11.946 19.873 14.029 1.00 92.00 278 VAL A N 1
ATOM 2095 C CA . VAL A 1 278 ? -10.983 18.790 13.775 1.00 92.00 278 VAL A CA 1
ATOM 2096 C C . VAL A 1 278 ? -9.560 19.343 13.694 1.00 92.00 278 VAL A C 1
ATOM 2098 O O . VAL A 1 278 ? -8.688 18.879 14.426 1.00 92.00 278 VAL A O 1
ATOM 2101 N N . ALA A 1 279 ? -9.327 20.383 12.891 1.00 93.06 279 ALA A N 1
ATOM 2102 C CA . ALA A 1 279 ? -8.013 20.998 12.724 1.00 93.06 279 ALA A CA 1
ATOM 2103 C C . ALA A 1 279 ? -7.444 21.507 14.056 1.00 93.06 279 ALA A C 1
ATOM 2105 O O . ALA A 1 279 ? -6.277 21.263 14.362 1.00 93.06 279 ALA A O 1
ATOM 2106 N N . ARG A 1 280 ? -8.270 22.152 14.891 1.00 93.56 280 ARG A N 1
ATOM 2107 C CA . ARG A 1 280 ? -7.852 22.600 16.226 1.00 93.56 280 ARG A CA 1
ATOM 2108 C C . ARG A 1 280 ? -7.425 21.423 17.104 1.00 93.56 280 ARG A C 1
ATOM 2110 O O . ARG A 1 280 ? -6.355 21.484 17.699 1.00 93.56 280 ARG A O 1
ATOM 2117 N N . LYS A 1 281 ? -8.221 20.347 17.152 1.00 92.00 281 LYS A N 1
ATOM 2118 C CA . LYS A 1 281 ? -7.891 19.141 17.932 1.00 92.00 281 LYS A CA 1
ATOM 2119 C C . LYS A 1 281 ? -6.610 18.467 17.428 1.00 92.00 281 LYS A C 1
ATOM 2121 O O . LYS A 1 281 ? -5.795 18.067 18.252 1.00 92.00 281 LYS A O 1
ATOM 2126 N N . VAL A 1 282 ? -6.394 18.395 16.112 1.00 92.00 282 VAL A N 1
ATOM 2127 C CA . VAL A 1 282 ? -5.158 17.851 15.517 1.00 92.00 282 VAL A CA 1
ATOM 2128 C C . VAL A 1 282 ? -3.941 18.687 15.914 1.00 92.00 282 VAL A C 1
ATOM 2130 O O . VAL A 1 282 ? -2.932 18.131 16.339 1.00 92.00 282 VAL A O 1
ATOM 2133 N N . VAL A 1 283 ? -4.033 20.019 15.848 1.00 94.75 283 VAL A N 1
ATOM 2134 C CA . VAL A 1 283 ? -2.939 20.915 16.266 1.00 94.75 283 VAL A CA 1
ATOM 2135 C C . VAL A 1 283 ? -2.645 20.779 17.761 1.00 94.75 283 VAL A C 1
ATOM 2137 O O . VAL A 1 283 ? -1.480 20.668 18.139 1.00 94.75 283 VAL A O 1
ATOM 2140 N N . SER A 1 284 ? -3.674 20.734 18.612 1.00 94.38 284 SER A N 1
ATOM 2141 C CA . SER A 1 284 ? -3.498 20.506 20.052 1.00 94.38 284 SER A CA 1
ATOM 2142 C C . SER A 1 284 ? -2.882 19.137 20.345 1.00 94.38 284 SER A C 1
ATOM 2144 O O . SER A 1 284 ? -1.955 19.041 21.140 1.00 94.38 284 SER A O 1
ATOM 2146 N N . SER A 1 285 ? -3.342 18.083 19.668 1.00 93.44 285 SER A N 1
ATOM 2147 C CA . SER A 1 285 ? -2.772 16.741 19.805 1.00 93.44 285 SER A CA 1
ATOM 2148 C C . SER A 1 285 ? -1.305 16.702 19.378 1.00 93.44 285 SER A C 1
ATOM 2150 O O . SER A 1 285 ? -0.501 16.096 20.080 1.00 93.44 285 SER A O 1
ATOM 2152 N N . ARG A 1 286 ? -0.933 17.390 18.290 1.00 93.31 286 ARG A N 1
ATOM 2153 C CA . ARG A 1 286 ? 0.467 17.525 17.863 1.00 93.31 286 ARG A CA 1
ATOM 2154 C C . ARG A 1 286 ? 1.330 18.175 18.942 1.00 93.31 286 ARG A C 1
ATOM 2156 O O . ARG A 1 286 ? 2.425 17.683 19.183 1.00 93.31 286 ARG A O 1
ATOM 2163 N N . ALA A 1 287 ? 0.860 19.255 19.568 1.00 94.38 287 ALA A N 1
ATOM 2164 C CA . ALA A 1 287 ? 1.605 19.920 20.639 1.00 94.38 287 ALA A CA 1
ATOM 2165 C C . ALA A 1 287 ? 1.847 18.970 21.823 1.00 94.38 287 ALA A C 1
ATOM 2167 O O . ALA A 1 287 ? 2.984 18.808 22.246 1.00 94.38 287 ALA A O 1
ATOM 2168 N N . ASN A 1 288 ? 0.808 18.255 22.263 1.00 94.50 288 ASN A N 1
ATOM 2169 C CA . ASN A 1 288 ? 0.927 17.280 23.349 1.00 94.50 288 ASN A CA 1
ATOM 2170 C C . ASN A 1 288 ? 1.883 16.127 22.992 1.00 94.50 288 ASN A C 1
ATOM 2172 O O . ASN A 1 288 ? 2.678 15.701 23.819 1.00 94.50 288 ASN A O 1
ATOM 2176 N N . MET A 1 289 ? 1.823 15.614 21.757 1.00 92.00 289 MET A N 1
ATOM 2177 C CA . MET A 1 289 ? 2.751 14.572 21.303 1.00 92.00 289 MET A CA 1
ATOM 2178 C C . MET A 1 289 ? 4.192 15.080 21.250 1.00 92.00 289 MET A C 1
ATOM 2180 O O . MET A 1 289 ? 5.096 14.325 21.587 1.00 92.00 289 MET A O 1
ATOM 2184 N N . GLN A 1 290 ? 4.413 16.340 20.861 1.00 91.94 290 GLN A N 1
ATOM 2185 C CA . GLN A 1 290 ? 5.750 16.931 20.851 1.00 91.94 290 GLN A CA 1
ATOM 2186 C C . GLN A 1 290 ? 6.353 16.962 22.259 1.00 91.94 290 GLN A C 1
ATOM 2188 O O . GLN A 1 290 ? 7.501 16.568 22.422 1.00 91.94 290 GLN A O 1
ATOM 2193 N N . GLU A 1 291 ? 5.567 17.332 23.275 1.00 94.12 291 GLU A N 1
ATOM 2194 C CA . GLU A 1 291 ? 6.024 17.313 24.671 1.00 94.12 291 GLU A CA 1
ATOM 2195 C C . GLU A 1 291 ? 6.462 15.914 25.130 1.00 94.12 291 GLU A C 1
ATOM 2197 O O . GLU A 1 291 ? 7.411 15.795 25.900 1.00 94.12 291 GLU A O 1
ATOM 2202 N N . GLU A 1 292 ? 5.800 14.848 24.668 1.00 90.12 292 GLU A N 1
ATOM 2203 C CA . GLU A 1 292 ? 6.220 13.472 24.965 1.00 90.12 292 GLU A CA 1
ATOM 2204 C C . GLU A 1 292 ? 7.441 13.039 24.146 1.00 90.12 292 GLU A C 1
ATOM 2206 O O . GLU A 1 292 ? 8.330 12.384 24.686 1.00 90.12 292 GLU A O 1
ATOM 2211 N N . ILE A 1 293 ? 7.516 13.420 22.866 1.00 86.25 293 ILE A N 1
ATOM 2212 C CA . ILE A 1 293 ? 8.658 13.121 21.989 1.00 86.25 293 ILE A CA 1
ATOM 2213 C C . ILE A 1 293 ? 9.942 13.750 22.532 1.00 86.25 293 ILE A C 1
ATOM 2215 O O . ILE A 1 293 ? 10.984 13.102 22.515 1.00 86.25 293 ILE A O 1
ATOM 2219 N N . ASP A 1 294 ? 9.867 14.967 23.071 1.00 90.56 294 ASP A N 1
ATOM 2220 C CA . ASP A 1 294 ? 11.017 15.676 23.643 1.00 90.56 294 ASP A CA 1
ATOM 2221 C C . ASP A 1 294 ? 11.621 14.953 24.865 1.00 90.56 294 ASP A C 1
ATOM 2223 O O . ASP A 1 294 ? 12.734 15.267 25.285 1.00 90.56 294 ASP A O 1
ATOM 2227 N N . LYS A 1 295 ? 10.912 13.967 25.433 1.00 91.75 295 LYS A N 1
ATOM 2228 C CA . LYS A 1 295 ? 11.389 13.112 26.533 1.00 91.75 295 LYS A CA 1
ATOM 2229 C C . LYS A 1 295 ? 12.066 11.826 26.044 1.00 91.75 295 LYS A C 1
ATOM 2231 O O . LYS A 1 295 ? 12.547 11.053 26.871 1.00 91.75 295 LYS A O 1
ATOM 2236 N N . ILE A 1 296 ? 12.048 11.545 24.739 1.00 86.88 296 ILE A N 1
ATOM 2237 C CA . ILE A 1 296 ? 12.553 10.294 24.166 1.00 86.88 296 ILE A CA 1
ATOM 2238 C C . ILE A 1 296 ? 14.040 10.428 23.836 1.00 86.88 296 ILE A C 1
ATOM 2240 O O . ILE A 1 296 ? 14.441 11.235 23.000 1.00 86.88 296 ILE A O 1
ATOM 2244 N N . GLU A 1 297 ? 14.851 9.538 24.404 1.00 89.69 297 GLU A N 1
ATOM 2245 C CA . GLU A 1 297 ? 16.222 9.317 23.945 1.00 89.69 297 GLU A CA 1
ATOM 2246 C C . GLU A 1 297 ? 16.209 8.522 22.629 1.00 89.69 297 GLU A C 1
ATOM 2248 O O . GLU A 1 297 ? 16.091 7.293 22.608 1.00 89.69 297 GLU A O 1
ATOM 2253 N N . PHE A 1 298 ? 16.296 9.231 21.499 1.00 84.00 298 PHE A N 1
ATOM 2254 C CA . PHE A 1 298 ? 16.093 8.662 20.159 1.00 84.00 298 PHE A CA 1
ATOM 2255 C C . PHE A 1 298 ? 17.014 7.487 19.821 1.00 84.00 298 PHE A C 1
ATOM 2257 O O . PHE A 1 298 ? 16.576 6.534 19.178 1.00 84.00 298 PHE A O 1
ATOM 2264 N N . VAL A 1 299 ? 18.279 7.528 20.248 1.00 84.88 299 VAL A N 1
ATOM 2265 C CA . VAL A 1 299 ? 19.235 6.441 19.980 1.00 84.88 299 VAL A CA 1
ATOM 2266 C C . VAL A 1 299 ? 18.810 5.163 20.702 1.00 84.88 299 VAL A C 1
ATOM 2268 O O . VAL A 1 299 ? 18.820 4.081 20.115 1.00 84.88 299 VAL A O 1
ATOM 2271 N N . GLU A 1 300 ? 18.385 5.276 21.961 1.00 83.50 300 GLU A N 1
ATOM 2272 C CA . GLU A 1 300 ? 17.901 4.131 22.732 1.00 83.50 300 GLU A CA 1
ATOM 2273 C C . GLU A 1 300 ? 16.596 3.582 22.151 1.00 83.50 300 GLU A C 1
ATOM 2275 O O . GLU A 1 300 ? 16.458 2.366 21.986 1.00 83.50 300 GLU A O 1
ATOM 2280 N N . ALA A 1 301 ? 15.674 4.470 21.770 1.00 81.19 301 ALA A N 1
ATOM 2281 C CA . ALA A 1 301 ? 14.415 4.098 21.134 1.00 81.19 301 ALA A CA 1
ATOM 2282 C C . ALA A 1 301 ? 14.634 3.375 19.793 1.00 81.19 301 ALA A C 1
ATOM 2284 O O . ALA A 1 301 ? 14.026 2.331 19.552 1.00 81.19 301 ALA A O 1
ATOM 2285 N N . SER A 1 302 ? 15.542 3.879 18.953 1.00 82.19 302 SER A N 1
ATOM 2286 C CA . SER A 1 302 ? 15.906 3.258 17.673 1.00 82.19 302 SER A CA 1
ATOM 2287 C C . SER A 1 302 ? 16.470 1.847 17.871 1.00 82.19 302 SER A C 1
ATOM 2289 O O . SER A 1 302 ? 15.962 0.876 17.305 1.00 82.19 302 SER A O 1
ATOM 2291 N N . ASN A 1 303 ? 17.434 1.695 18.785 1.00 80.38 303 ASN A N 1
ATOM 2292 C CA . ASN A 1 303 ? 18.024 0.395 19.114 1.00 80.38 303 ASN A CA 1
ATOM 2293 C C . ASN A 1 303 ? 16.990 -0.598 19.675 1.00 80.38 303 ASN A C 1
ATOM 2295 O O . ASN A 1 303 ? 17.072 -1.804 19.427 1.00 80.38 303 ASN A O 1
ATOM 2299 N N . ALA A 1 304 ? 16.016 -0.118 20.452 1.00 78.19 304 ALA A N 1
ATOM 2300 C CA . ALA A 1 304 ? 14.925 -0.949 20.950 1.00 78.19 304 ALA A CA 1
ATOM 2301 C C . ALA A 1 304 ? 13.997 -1.414 19.816 1.00 78.19 304 ALA A C 1
ATOM 2303 O O . ALA A 1 304 ? 13.607 -2.584 19.794 1.00 78.19 304 ALA A O 1
ATOM 2304 N N . LEU A 1 305 ? 13.685 -0.535 18.858 1.00 79.56 305 LEU A N 1
ATOM 2305 C CA . LEU A 1 305 ? 12.867 -0.860 17.688 1.00 79.56 305 LEU A CA 1
ATOM 2306 C C . LEU A 1 305 ? 13.552 -1.881 16.775 1.00 79.56 305 LEU A C 1
ATOM 2308 O O . LEU A 1 305 ? 12.913 -2.865 16.405 1.00 79.56 305 LEU A O 1
ATOM 2312 N N . HIS A 1 306 ? 14.845 -1.719 16.479 1.00 83.12 306 HIS A N 1
ATOM 2313 C CA . HIS A 1 306 ? 15.602 -2.689 15.676 1.00 83.12 306 HIS A CA 1
ATOM 2314 C C . HIS A 1 306 ? 15.527 -4.100 16.268 1.00 83.12 306 HIS A C 1
ATOM 2316 O O . HIS A 1 306 ? 15.206 -5.064 15.568 1.00 83.12 306 HIS A O 1
ATOM 2322 N N . LYS A 1 307 ? 15.720 -4.214 17.588 1.00 78.31 307 LYS A N 1
ATOM 2323 C CA . LYS A 1 307 ? 15.594 -5.486 18.315 1.00 78.31 307 LYS A CA 1
ATOM 2324 C C . LYS A 1 307 ? 14.169 -6.028 18.299 1.00 78.31 307 LYS A C 1
ATOM 2326 O O . LYS A 1 307 ? 13.979 -7.232 18.153 1.00 78.31 307 LYS A O 1
ATOM 2331 N N . LEU A 1 308 ? 13.168 -5.165 18.478 1.00 74.88 308 LEU A N 1
ATOM 2332 C CA . LEU A 1 308 ? 11.764 -5.575 18.529 1.00 74.88 308 LEU A CA 1
ATOM 2333 C C . LEU A 1 308 ? 11.280 -6.146 17.191 1.00 74.88 308 LEU A C 1
ATOM 2335 O O . LEU A 1 308 ? 10.544 -7.136 17.191 1.00 74.88 308 LEU A O 1
ATOM 2339 N N . PHE A 1 309 ? 11.698 -5.530 16.087 1.00 74.50 309 PHE A N 1
ATOM 2340 C CA . PHE A 1 309 ? 11.300 -5.896 14.728 1.00 74.50 309 PHE A CA 1
ATOM 2341 C C . PHE A 1 309 ? 12.260 -6.867 14.037 1.00 74.50 309 PHE A C 1
ATOM 2343 O O . PHE A 1 309 ? 12.038 -7.195 12.876 1.00 74.50 309 PHE A O 1
ATOM 2350 N N . TYR A 1 310 ? 13.288 -7.361 14.738 1.00 78.81 310 TYR A N 1
ATOM 2351 C CA . TYR A 1 310 ? 14.293 -8.269 14.170 1.00 78.81 310 TYR A CA 1
ATOM 2352 C C . TYR A 1 310 ? 14.915 -7.713 12.881 1.00 78.81 310 TYR A C 1
ATOM 2354 O O . TYR A 1 310 ? 15.122 -8.438 11.909 1.00 78.81 310 TYR A O 1
ATOM 2362 N N . VAL A 1 311 ? 15.198 -6.409 12.883 1.00 81.81 311 VAL A N 1
ATOM 2363 C CA . VAL A 1 311 ? 15.845 -5.727 11.762 1.00 81.81 311 VAL A CA 1
ATOM 2364 C C . VAL A 1 311 ? 17.227 -6.338 11.539 1.00 81.81 311 VAL A C 1
ATOM 2366 O O . VAL A 1 311 ? 18.019 -6.463 12.473 1.00 81.81 311 VAL A O 1
ATOM 2369 N N . ASP A 1 312 ? 17.526 -6.709 10.295 1.00 84.00 312 ASP A N 1
ATOM 2370 C CA . ASP A 1 312 ? 18.858 -7.172 9.910 1.00 84.00 312 ASP A CA 1
ATOM 2371 C C . ASP A 1 312 ? 19.816 -5.973 9.822 1.00 84.00 312 ASP A C 1
ATOM 2373 O O . ASP A 1 312 ? 19.973 -5.353 8.769 1.00 84.00 312 ASP A O 1
ATOM 2377 N N . GLU A 1 313 ? 20.447 -5.633 10.949 1.00 84.88 313 GLU A N 1
ATOM 2378 C CA . GLU A 1 313 ? 21.384 -4.505 11.054 1.00 84.88 313 GLU A CA 1
ATOM 2379 C C . GLU A 1 313 ? 22.587 -4.640 10.107 1.00 84.88 313 GLU A C 1
ATOM 2381 O O . GLU A 1 313 ? 23.167 -3.629 9.724 1.00 84.88 313 GLU A O 1
ATOM 2386 N N . SER A 1 314 ? 22.925 -5.852 9.639 1.00 87.06 314 SER A N 1
ATOM 2387 C CA . SER A 1 314 ? 23.998 -6.043 8.647 1.00 87.06 314 SER A CA 1
ATOM 2388 C C . SER A 1 314 ? 23.669 -5.454 7.269 1.00 87.06 314 SER A C 1
ATOM 2390 O O . SER A 1 314 ? 24.560 -5.284 6.435 1.00 87.06 314 SER A O 1
ATOM 2392 N N . ARG A 1 315 ? 22.392 -5.137 7.026 1.00 84.31 315 ARG A N 1
ATOM 2393 C CA . ARG A 1 315 ? 21.905 -4.485 5.803 1.00 84.31 315 ARG A CA 1
ATOM 2394 C C . ARG A 1 315 ? 21.835 -2.966 5.918 1.00 84.31 315 ARG A C 1
ATOM 2396 O O . ARG A 1 315 ? 21.497 -2.315 4.932 1.00 84.31 315 ARG A O 1
ATOM 2403 N N . ILE A 1 316 ? 22.111 -2.409 7.094 1.00 84.62 316 ILE A N 1
ATOM 2404 C CA . ILE A 1 316 ? 22.144 -0.965 7.323 1.00 84.62 316 ILE A CA 1
ATOM 2405 C C . ILE A 1 316 ? 23.585 -0.495 7.142 1.00 84.62 316 ILE A C 1
ATOM 2407 O O . ILE A 1 316 ? 24.521 -1.118 7.638 1.00 84.62 316 ILE A O 1
ATOM 2411 N N . VAL A 1 317 ? 23.762 0.596 6.400 1.00 85.25 317 VAL A N 1
ATOM 2412 C CA . VAL A 1 317 ? 25.074 1.180 6.112 1.00 85.25 317 VAL A CA 1
ATOM 2413 C C . VAL A 1 317 ? 25.115 2.630 6.577 1.00 85.25 317 VAL A C 1
ATOM 2415 O O . VAL A 1 317 ? 24.190 3.391 6.298 1.00 85.25 317 VAL A O 1
ATOM 2418 N N . ASP A 1 318 ? 26.201 3.005 7.250 1.00 83.50 318 ASP A N 1
ATOM 2419 C CA . ASP A 1 318 ? 26.524 4.404 7.527 1.00 83.50 318 ASP A CA 1
ATOM 2420 C C . ASP A 1 318 ? 27.178 5.008 6.273 1.00 83.50 318 ASP A C 1
ATOM 2422 O O . ASP A 1 318 ? 28.166 4.464 5.765 1.00 83.50 318 ASP A O 1
ATOM 2426 N N . VAL A 1 319 ? 26.611 6.101 5.752 1.00 76.19 319 VAL A N 1
ATOM 2427 C CA . VAL A 1 319 ? 27.062 6.802 4.530 1.00 76.19 319 VAL A CA 1
ATOM 2428 C C . VAL A 1 319 ? 27.430 8.253 4.790 1.00 76.19 319 VAL A C 1
ATOM 2430 O O . VAL A 1 319 ? 26.778 8.893 5.644 1.00 76.19 319 VAL A O 1
#